Protein AF-A0A520G2L7-F1 (afdb_monomer_lite)

Secondary structure (DSSP, 8-state):
--GGGGGGG-S-HHHHHHHHHHHHHHHHHHHHHHHHHTS-HHHHHHHHHHHTTHHHHSSTTHHHHHHIIIIIHHHHHHHHGGG--HHHHHHH-HHHHHHHHHHHHHHHHHHHHHHHHTT--HHHHHHHHHHHHHTTHHHHHHHHHHSPP-S--TTTHHHHHHHHHHHHHSSS----STTSSS---------S----PPSS-HHHHHHHHHHHHHHTT-S-HHHHHHHHHHHHHHHHHHHHHHHHT--HHHHHHS-HHHHHHHHHHHHHHHHHHHHHHHHT-

pLDDT: mean 71.32, std 19.14, range [23.17, 93.94]

Foldseek 3Di:
DDPVVCPLVPPPPVLLVQLLVVLLVLLVVLVVVCVVPVDDSLVSLLVSLLVLLVCCPPHSNVSNLVCLQPVLLLLLLLLCLLVDAVVVVVVVPPLVVVLLVVLLVVLLVLLLVLCVVLVHHSLLSNLLSQLLSPPQLVSNVQSLLPDDDDDDDPVPVCRNCCNNCVSLVLFAPVCPPPPPDDDDDDDDDDDDDDPDRDPGDVSVVSSVVSNVCSNVVVDDPVNSVVSNVSSSSSNSSNSSSSSSNRDNVRVVVSDDSSVCSNVVSNVSSVVSVVVSVVVVD

Radius of gyration: 20.48 Å; chains: 1; bounding box: 58×55×44 Å

Structure (mmCIF, N/CA/C/O backbone):
data_AF-A0A520G2L7-F1
#
_entry.id   AF-A0A520G2L7-F1
#
loop_
_atom_site.group_PDB
_atom_site.id
_atom_site.type_symbol
_atom_site.label_atom_id
_atom_site.label_alt_id
_atom_site.label_comp_id
_atom_site.label_asym_id
_atom_site.label_entity_id
_atom_site.label_seq_id
_atom_site.pdbx_PDB_ins_code
_atom_site.Cartn_x
_atom_site.Cartn_y
_atom_site.Cartn_z
_atom_site.occupancy
_atom_site.B_iso_or_equiv
_atom_site.auth_seq_id
_atom_site.auth_comp_id
_atom_site.auth_asym_id
_atom_site.auth_atom_id
_atom_site.pdbx_PDB_model_num
ATOM 1 N N . MET A 1 1 ? -22.143 10.141 -18.863 1.00 34.59 1 MET A N 1
ATOM 2 C CA . MET A 1 1 ? -20.672 10.143 -19.006 1.00 34.59 1 MET A CA 1
ATOM 3 C C . MET A 1 1 ? -20.180 11.502 -18.524 1.00 34.59 1 MET A C 1
ATOM 5 O O . MET A 1 1 ? -20.196 12.455 -19.285 1.00 34.59 1 MET A O 1
ATOM 9 N N . ASN A 1 2 ? -19.949 11.644 -17.216 1.00 23.17 2 ASN A N 1
ATOM 10 C CA . ASN A 1 2 ? -19.746 12.949 -16.580 1.00 23.17 2 ASN A CA 1
ATOM 11 C C . ASN A 1 2 ? -18.243 13.170 -16.361 1.00 23.17 2 ASN A C 1
ATOM 13 O O . ASN A 1 2 ? -17.598 12.417 -15.635 1.00 23.17 2 ASN A O 1
ATOM 17 N N . LEU A 1 3 ? -17.692 14.171 -17.044 1.00 30.05 3 LEU A N 1
ATOM 18 C CA . LEU A 1 3 ? -16.265 14.505 -17.144 1.00 30.05 3 LEU A CA 1
ATOM 19 C C . LEU A 1 3 ? -15.691 15.158 -15.863 1.00 30.05 3 LEU A C 1
ATOM 21 O O . LEU A 1 3 ? -14.611 15.744 -15.891 1.00 30.05 3 LEU A O 1
ATOM 25 N N . SER A 1 4 ? -16.385 15.071 -14.725 1.00 36.00 4 SER A N 1
ATOM 26 C CA . SER A 1 4 ? -16.038 15.791 -13.491 1.00 36.00 4 SER A CA 1
ATOM 27 C C . SER A 1 4 ? -15.053 15.063 -12.565 1.00 36.00 4 SER A C 1
ATOM 29 O O . SER A 1 4 ? -14.516 15.686 -11.652 1.00 36.00 4 SER A O 1
ATOM 31 N N . THR A 1 5 ? -14.729 13.787 -12.808 1.00 38.84 5 THR A N 1
ATOM 32 C CA . THR A 1 5 ? -13.693 13.051 -12.045 1.00 38.84 5 THR A CA 1
ATOM 33 C C . THR A 1 5 ? -12.263 13.321 -12.533 1.00 38.84 5 THR A C 1
ATOM 35 O O . THR A 1 5 ? -11.301 12.902 -11.892 1.00 38.84 5 THR A O 1
ATOM 38 N N . TRP A 1 6 ? -12.108 14.061 -13.635 1.00 34.59 6 TRP A N 1
ATOM 39 C CA . TRP A 1 6 ? -10.817 14.419 -14.237 1.00 34.59 6 TRP A CA 1
ATOM 40 C C . TRP A 1 6 ? -10.257 15.779 -13.784 1.00 34.59 6 TRP A C 1
ATOM 42 O O . TRP A 1 6 ? -9.167 16.171 -14.203 1.00 34.59 6 TRP A O 1
ATOM 52 N N . SER A 1 7 ? -10.946 16.507 -12.898 1.00 39.62 7 SER A N 1
ATOM 53 C CA . SER A 1 7 ? -10.524 17.853 -12.467 1.00 39.62 7 SER A CA 1
ATOM 54 C C . SER A 1 7 ? -9.261 17.873 -11.590 1.00 39.62 7 SER A C 1
ATOM 56 O O . SER A 1 7 ? -8.633 18.919 -11.456 1.00 39.62 7 SER A O 1
ATOM 58 N N . GLY A 1 8 ? -8.811 16.723 -11.072 1.00 41.00 8 GLY A N 1
ATOM 59 C CA . GLY A 1 8 ? -7.511 16.594 -10.397 1.00 41.00 8 GLY A CA 1
ATOM 60 C C . GLY A 1 8 ? -6.300 16.579 -11.343 1.00 41.00 8 GLY A C 1
ATOM 61 O O . GLY A 1 8 ? -5.173 16.754 -10.888 1.00 41.00 8 GLY A O 1
ATOM 62 N N . TRP A 1 9 ? -6.511 16.389 -12.652 1.00 39.00 9 TRP A N 1
ATOM 63 C CA . TRP A 1 9 ? -5.433 16.296 -13.649 1.00 39.00 9 TRP A CA 1
ATOM 64 C C . TRP A 1 9 ? -5.038 17.654 -14.250 1.00 39.00 9 TRP A C 1
ATOM 66 O O . TRP A 1 9 ? -4.056 17.749 -14.979 1.00 39.00 9 TRP A O 1
ATOM 76 N N . ARG A 1 10 ? -5.789 18.720 -13.937 1.00 41.47 10 ARG A N 1
ATOM 77 C CA . ARG A 1 10 ? -5.608 20.070 -14.501 1.00 41.47 10 ARG A CA 1
ATOM 78 C C . ARG A 1 10 ? -5.120 21.114 -13.492 1.00 41.47 10 ARG A C 1
ATOM 80 O O . ARG A 1 10 ? -5.319 22.306 -13.703 1.00 41.47 10 ARG A O 1
ATOM 87 N N . ALA A 1 11 ? -4.446 20.705 -12.418 1.00 49.22 11 ALA A N 1
ATOM 88 C CA . ALA A 1 11 ? -3.545 21.641 -11.748 1.00 49.22 11 ALA A CA 1
ATOM 89 C C . ALA A 1 11 ? -2.329 21.861 -12.675 1.00 49.22 11 ALA A C 1
ATOM 91 O O . ALA A 1 11 ? -1.799 20.872 -13.187 1.00 49.22 11 ALA A O 1
ATOM 92 N N . PRO A 1 12 ? -1.891 23.109 -12.935 1.00 46.84 12 PRO A N 1
ATOM 93 C CA . PRO A 1 12 ? -0.778 23.384 -13.840 1.00 46.84 12 PRO A CA 1
ATOM 94 C C . PRO A 1 12 ? 0.422 22.504 -13.485 1.00 46.84 12 PRO A C 1
ATOM 96 O O . PRO A 1 12 ? 0.814 22.453 -12.318 1.00 46.84 12 PRO A O 1
ATOM 99 N N . ALA A 1 13 ? 1.031 21.839 -14.471 1.00 53.28 13 ALA A N 1
ATOM 100 C CA . ALA A 1 13 ? 2.166 20.926 -14.272 1.00 53.28 13 ALA A CA 1
ATOM 101 C C . ALA A 1 13 ? 3.308 21.540 -13.424 1.00 53.28 13 ALA A C 1
ATOM 103 O O . ALA A 1 13 ? 4.015 20.831 -12.711 1.00 53.28 13 ALA A O 1
ATOM 104 N N . ARG A 1 14 ? 3.430 22.876 -13.419 1.00 52.06 14 ARG A N 1
ATOM 105 C CA . ARG A 1 14 ? 4.376 23.649 -12.597 1.00 52.06 14 ARG A CA 1
ATOM 106 C C . ARG A 1 14 ? 4.065 23.690 -11.090 1.00 52.06 14 ARG A C 1
ATOM 108 O O . ARG A 1 14 ? 4.988 23.850 -10.297 1.00 52.06 14 ARG A O 1
ATOM 115 N N . ILE A 1 15 ? 2.805 23.554 -10.672 1.00 56.31 15 ILE A N 1
ATOM 116 C CA . ILE A 1 15 ? 2.409 23.598 -9.249 1.00 56.31 15 ILE A CA 1
ATOM 117 C C . ILE A 1 15 ? 2.636 22.232 -8.583 1.00 56.31 15 ILE A C 1
ATOM 119 O O . ILE A 1 15 ? 3.093 22.167 -7.445 1.00 56.31 15 ILE A O 1
ATOM 123 N N . ASN A 1 16 ? 2.429 21.134 -9.317 1.00 65.69 16 ASN A N 1
ATOM 124 C CA . ASN A 1 16 ? 2.628 19.777 -8.794 1.00 65.69 16 ASN A CA 1
ATOM 125 C C . ASN A 1 16 ? 4.109 19.406 -8.617 1.00 65.69 16 ASN A C 1
ATOM 127 O O . ASN A 1 16 ? 4.433 18.590 -7.754 1.00 65.69 16 ASN A O 1
ATOM 131 N N . PHE A 1 17 ? 5.006 20.022 -9.396 1.00 75.88 17 PHE A N 1
ATOM 132 C CA . PHE A 1 17 ? 6.433 19.692 -9.389 1.00 75.88 17 PHE A CA 1
ATOM 133 C C . PHE A 1 17 ? 7.081 19.878 -8.009 1.00 75.88 17 PHE A C 1
ATOM 135 O O . PHE A 1 17 ? 7.847 19.025 -7.578 1.00 75.88 17 PHE A O 1
ATOM 142 N N . HIS A 1 18 ? 6.712 20.932 -7.273 1.00 80.00 18 HIS A N 1
ATOM 143 C CA . HIS A 1 18 ? 7.301 21.230 -5.962 1.00 80.00 18 HIS A CA 1
ATOM 144 C C . HIS A 1 18 ? 6.975 20.151 -4.920 1.00 80.00 18 HIS A C 1
ATOM 146 O O . HIS A 1 18 ? 7.867 19.684 -4.220 1.00 80.00 18 HIS A O 1
ATOM 152 N N . GLY A 1 19 ? 5.719 19.694 -4.847 1.00 83.19 19 GLY A N 1
ATOM 153 C CA . GLY A 1 19 ? 5.332 18.646 -3.896 1.00 83.19 19 GLY A CA 1
ATOM 154 C C . GLY A 1 19 ? 5.899 17.267 -4.242 1.00 83.19 19 GLY A C 1
ATOM 155 O O . GLY A 1 19 ? 6.244 16.501 -3.340 1.00 83.19 19 GLY A O 1
ATOM 156 N N . ILE A 1 20 ? 6.052 16.959 -5.534 1.00 85.44 20 ILE A N 1
ATOM 157 C CA . ILE A 1 20 ? 6.724 15.729 -5.978 1.00 85.44 20 ILE A CA 1
ATOM 158 C C . ILE A 1 20 ? 8.209 15.793 -5.622 1.00 85.44 20 ILE A C 1
ATOM 160 O O . ILE A 1 20 ? 8.717 14.846 -5.032 1.00 85.44 20 ILE A O 1
ATOM 164 N N . LEU A 1 21 ? 8.882 16.912 -5.901 1.00 88.88 21 LEU A N 1
ATOM 165 C CA . LEU A 1 21 ? 10.305 17.083 -5.610 1.00 88.88 21 LEU A CA 1
ATOM 166 C C . LEU A 1 21 ? 10.586 16.954 -4.110 1.00 88.88 21 LEU A C 1
ATOM 168 O O . LEU A 1 21 ? 11.487 16.216 -3.733 1.00 88.88 21 LEU A O 1
ATOM 172 N N . VAL A 1 22 ? 9.764 17.564 -3.251 1.00 88.81 22 VAL A N 1
ATOM 173 C CA . VAL A 1 22 ? 9.861 17.375 -1.792 1.00 88.81 22 VAL A CA 1
ATOM 174 C C . VAL A 1 22 ? 9.702 15.900 -1.414 1.00 88.81 22 VAL A C 1
ATOM 176 O O . VAL A 1 22 ? 10.515 15.371 -0.663 1.00 88.81 22 VAL A O 1
ATOM 179 N N . SER A 1 23 ? 8.695 15.212 -1.961 1.00 89.12 23 SER A N 1
ATOM 180 C CA . SER A 1 23 ? 8.471 13.785 -1.676 1.00 89.12 23 SER A CA 1
ATOM 181 C C . SER A 1 23 ? 9.653 12.917 -2.122 1.00 89.12 23 SER A C 1
ATOM 183 O O . SER A 1 23 ? 10.017 11.972 -1.429 1.00 89.12 23 SER A O 1
ATOM 185 N N . VAL A 1 24 ? 10.269 13.253 -3.259 1.00 93.00 24 VAL A N 1
ATOM 186 C CA . VAL A 1 24 ? 11.471 12.589 -3.777 1.00 93.00 24 VAL A CA 1
ATOM 187 C C . VAL A 1 24 ? 12.668 12.848 -2.871 1.00 93.00 24 VAL A C 1
ATOM 189 O O . VAL A 1 24 ? 13.356 11.900 -2.520 1.00 93.00 24 VAL A O 1
ATOM 192 N N . VAL A 1 25 ? 12.897 14.089 -2.438 1.00 93.06 25 VAL A N 1
ATOM 193 C CA . VAL A 1 25 ? 14.003 14.427 -1.526 1.00 93.06 25 VAL A CA 1
ATOM 194 C C . VAL A 1 25 ? 13.864 13.676 -0.201 1.00 93.06 25 VAL A C 1
ATOM 196 O O . VAL A 1 25 ? 14.831 13.076 0.260 1.00 93.06 25 VAL A O 1
ATOM 199 N N . VAL A 1 26 ? 12.659 13.637 0.378 1.00 91.62 26 VAL A N 1
ATOM 200 C CA . VAL A 1 26 ? 12.391 12.870 1.606 1.00 91.62 26 VAL A CA 1
ATOM 201 C C . VAL A 1 26 ? 12.616 11.372 1.381 1.00 91.62 26 VAL A C 1
ATOM 203 O O . VAL A 1 26 ? 13.205 10.712 2.232 1.00 91.62 26 VAL A O 1
ATOM 206 N N . ALA A 1 27 ? 12.197 10.829 0.235 1.00 92.25 27 ALA A N 1
ATOM 207 C CA . ALA A 1 27 ? 12.419 9.426 -0.105 1.00 92.25 27 ALA A CA 1
ATOM 208 C C . ALA A 1 27 ? 13.903 9.084 -0.291 1.00 92.25 27 ALA A C 1
ATOM 210 O O . ALA A 1 27 ? 14.351 8.067 0.227 1.00 92.25 27 ALA A O 1
ATOM 211 N N . VAL A 1 28 ? 14.671 9.933 -0.981 1.00 93.94 28 VAL A N 1
ATOM 212 C CA . VAL A 1 28 ? 16.125 9.768 -1.138 1.00 93.94 28 VAL A CA 1
ATOM 213 C C . VAL A 1 28 ? 16.800 9.791 0.232 1.00 93.94 28 VAL A C 1
ATOM 215 O O . VAL A 1 28 ? 17.551 8.875 0.549 1.00 93.94 28 VAL A O 1
ATOM 218 N N . ALA A 1 29 ? 16.468 10.774 1.076 1.00 91.81 29 ALA A N 1
ATOM 219 C CA . ALA A 1 29 ? 16.995 10.859 2.436 1.00 91.81 29 ALA A CA 1
ATOM 220 C C . ALA A 1 29 ? 16.656 9.606 3.263 1.00 91.81 29 ALA A C 1
ATOM 222 O O . ALA A 1 29 ? 17.514 9.076 3.964 1.00 91.81 29 ALA A O 1
ATOM 223 N N . ALA A 1 30 ? 15.427 9.096 3.146 1.00 91.31 30 ALA A N 1
ATOM 224 C CA . ALA A 1 30 ? 15.000 7.877 3.821 1.00 91.31 30 ALA A CA 1
ATOM 225 C C . ALA A 1 30 ? 15.751 6.628 3.341 1.00 91.31 30 ALA A C 1
ATOM 227 O O . ALA A 1 30 ? 16.079 5.778 4.164 1.00 91.31 30 ALA A O 1
ATOM 228 N N . ILE A 1 31 ? 16.031 6.511 2.039 1.00 89.31 31 ILE A N 1
ATOM 229 C CA . ILE A 1 31 ? 16.797 5.391 1.471 1.00 89.31 31 ILE A CA 1
ATOM 230 C C . ILE A 1 31 ? 18.243 5.435 1.972 1.00 89.31 31 ILE A C 1
ATOM 232 O O . ILE A 1 31 ? 18.729 4.428 2.479 1.00 89.31 31 ILE A O 1
ATOM 236 N N . SER A 1 32 ? 18.894 6.601 1.924 1.00 90.25 32 SER A N 1
ATOM 237 C CA . SER A 1 32 ? 20.256 6.765 2.447 1.00 90.25 32 SER A CA 1
ATOM 238 C C . SER A 1 32 ? 20.348 6.454 3.944 1.00 90.25 32 SER A C 1
ATOM 240 O O . SER A 1 32 ? 21.331 5.878 4.401 1.00 90.25 32 SER A O 1
ATOM 242 N N . LEU A 1 33 ? 19.312 6.793 4.718 1.00 87.69 33 LEU A N 1
ATOM 243 C CA . LEU A 1 33 ? 19.257 6.470 6.143 1.00 87.69 33 LEU A CA 1
ATOM 244 C C . LEU A 1 33 ? 19.002 4.972 6.386 1.00 87.69 33 LEU A C 1
ATOM 246 O O . LEU A 1 33 ? 19.586 4.380 7.292 1.00 87.69 33 LEU A O 1
ATOM 250 N N . ALA A 1 34 ? 18.167 4.341 5.559 1.00 88.56 34 ALA A N 1
ATOM 251 C CA . ALA A 1 34 ? 17.860 2.916 5.641 1.00 88.56 34 ALA A CA 1
ATOM 252 C C . ALA A 1 34 ? 19.091 2.025 5.432 1.00 88.56 34 ALA A C 1
ATOM 254 O O . ALA A 1 34 ? 19.244 1.032 6.144 1.00 88.56 34 ALA A O 1
ATOM 255 N N . GLU A 1 35 ? 19.983 2.404 4.510 1.00 86.69 35 GLU A N 1
ATOM 256 C CA . GLU A 1 35 ? 21.244 1.691 4.263 1.00 86.69 35 GLU A CA 1
ATOM 257 C C . GLU A 1 35 ? 22.154 1.666 5.498 1.00 86.69 35 GLU A C 1
ATOM 259 O O . GLU A 1 35 ? 22.849 0.679 5.723 1.00 86.69 35 GLU A O 1
ATOM 264 N N . HIS A 1 36 ? 22.109 2.709 6.334 1.00 84.81 36 HIS A N 1
ATOM 265 C CA . HIS A 1 36 ? 22.953 2.812 7.524 1.00 84.81 36 HIS A CA 1
ATOM 266 C C . HIS A 1 36 ? 22.391 2.056 8.739 1.00 84.81 36 HIS A C 1
ATOM 268 O O . HIS A 1 36 ? 23.149 1.542 9.557 1.00 84.81 36 HIS A O 1
ATOM 274 N N . TYR A 1 37 ? 21.062 1.984 8.870 1.00 80.69 37 TYR A N 1
ATOM 275 C CA . TYR A 1 37 ? 20.395 1.413 10.048 1.00 80.69 37 TYR A CA 1
ATOM 276 C C . TYR A 1 37 ? 19.850 -0.013 9.841 1.00 80.69 37 TYR A C 1
ATOM 278 O O . TYR A 1 37 ? 19.272 -0.570 10.770 1.00 80.69 37 TYR A O 1
ATOM 286 N N . HIS A 1 38 ? 20.011 -0.618 8.656 1.00 79.00 38 HIS A N 1
ATOM 287 C CA . HIS A 1 38 ? 19.479 -1.949 8.301 1.00 79.00 38 HIS A CA 1
ATOM 288 C C . HIS A 1 38 ? 17.956 -2.123 8.530 1.00 79.00 38 HIS A C 1
ATOM 290 O O . HIS A 1 38 ? 17.461 -3.243 8.663 1.00 79.00 38 HIS A O 1
ATOM 296 N N . VAL A 1 39 ? 17.184 -1.028 8.549 1.00 80.88 39 VAL A N 1
ATOM 297 C CA . VAL A 1 39 ? 15.711 -1.036 8.673 1.00 80.88 39 VAL A CA 1
ATOM 298 C C . VAL A 1 39 ? 15.067 -0.717 7.318 1.00 80.88 39 VAL A C 1
ATOM 300 O O . VAL A 1 39 ? 15.672 -0.078 6.464 1.00 80.88 39 VAL A O 1
ATOM 303 N N . SER A 1 40 ? 13.819 -1.152 7.098 1.00 83.88 40 SER A N 1
ATOM 304 C CA . SER A 1 40 ? 13.108 -0.933 5.830 1.00 83.88 40 SER A CA 1
ATOM 305 C C . SER A 1 40 ? 12.994 0.556 5.452 1.00 83.88 40 SER A C 1
ATOM 307 O O . SER A 1 40 ? 12.528 1.380 6.244 1.00 83.88 40 SER A O 1
ATOM 309 N N . ALA A 1 41 ? 13.331 0.891 4.201 1.00 86.50 41 ALA A N 1
ATOM 310 C CA . ALA A 1 41 ? 13.242 2.258 3.674 1.00 86.50 41 ALA A CA 1
ATOM 311 C C . ALA A 1 41 ? 11.821 2.847 3.733 1.00 86.50 41 ALA A C 1
ATOM 313 O O . ALA A 1 41 ? 11.655 4.056 3.878 1.00 86.50 41 ALA A O 1
ATOM 314 N N . MET A 1 42 ? 10.786 2.002 3.673 1.00 87.44 42 MET A N 1
ATOM 315 C CA . MET A 1 42 ? 9.391 2.442 3.787 1.00 87.44 42 MET A CA 1
ATOM 316 C C . MET A 1 42 ? 9.076 3.027 5.167 1.00 87.44 42 MET A C 1
ATOM 318 O O . MET A 1 42 ? 8.367 4.028 5.251 1.00 87.44 42 MET A O 1
ATOM 322 N N . LEU A 1 43 ? 9.625 2.440 6.237 1.00 85.94 43 LEU A N 1
ATOM 323 C CA . LEU A 1 43 ? 9.423 2.921 7.602 1.00 85.94 43 LEU A CA 1
ATOM 324 C C . LEU A 1 43 ? 10.094 4.281 7.807 1.00 85.94 43 LEU A C 1
ATOM 326 O O . LEU A 1 43 ? 9.453 5.202 8.307 1.00 85.94 43 LEU A O 1
ATOM 330 N N . PHE A 1 44 ? 11.341 4.447 7.352 1.00 86.88 44 PHE A N 1
ATOM 331 C CA . PHE A 1 44 ? 12.017 5.745 7.411 1.00 86.88 44 PHE A CA 1
ATOM 332 C C . PHE A 1 44 ? 11.323 6.802 6.557 1.00 86.88 44 PHE A C 1
ATOM 334 O O . PHE A 1 44 ? 11.159 7.927 7.018 1.00 86.88 44 PHE A O 1
ATOM 341 N N . ALA A 1 45 ? 10.857 6.447 5.358 1.00 89.00 45 ALA A N 1
ATOM 342 C CA . ALA A 1 45 ? 10.109 7.363 4.505 1.00 89.00 45 ALA A CA 1
ATOM 343 C C . ALA A 1 45 ? 8.822 7.835 5.188 1.00 89.00 45 ALA A C 1
ATOM 345 O O . ALA A 1 45 ? 8.530 9.029 5.183 1.00 89.00 45 ALA A O 1
ATOM 346 N N . LEU A 1 46 ? 8.087 6.924 5.833 1.00 88.44 46 LEU A N 1
ATOM 347 C CA . LEU A 1 46 ? 6.892 7.262 6.598 1.00 88.44 46 LEU A CA 1
ATOM 348 C C . LEU A 1 46 ? 7.220 8.173 7.794 1.00 88.44 46 LEU A C 1
ATOM 350 O O . LEU A 1 46 ? 6.575 9.206 7.957 1.00 88.44 46 LEU A O 1
ATOM 354 N N . LEU A 1 47 ? 8.229 7.825 8.603 1.00 86.31 47 LEU A N 1
ATOM 355 C CA . LEU A 1 47 ? 8.638 8.597 9.785 1.00 86.31 47 LEU A CA 1
ATOM 356 C C . LEU A 1 47 ? 9.140 10.001 9.421 1.00 86.31 47 LEU A C 1
ATOM 358 O O . LEU A 1 47 ? 8.674 10.986 9.993 1.00 86.31 47 LEU A O 1
ATOM 362 N N . LEU A 1 48 ? 10.046 10.106 8.444 1.00 87.88 48 LEU A N 1
ATOM 363 C CA . LEU A 1 48 ? 10.544 11.387 7.931 1.00 87.88 48 LEU A CA 1
ATOM 364 C C . LEU A 1 48 ? 9.418 12.201 7.294 1.00 87.88 48 LEU A C 1
ATOM 366 O O . LEU A 1 48 ? 9.348 13.413 7.487 1.00 87.88 48 LEU A O 1
ATOM 370 N N . GLY A 1 49 ? 8.502 11.540 6.583 1.00 88.94 49 GLY A N 1
ATOM 371 C CA . GLY A 1 49 ? 7.302 12.170 6.052 1.00 88.94 49 GLY A CA 1
ATOM 372 C C . GLY A 1 49 ? 6.452 12.794 7.159 1.00 88.94 49 GLY A C 1
ATOM 373 O O . GLY A 1 49 ? 6.094 13.961 7.055 1.00 88.94 49 GLY A O 1
ATOM 374 N N . MET A 1 50 ? 6.180 12.064 8.245 1.00 86.50 50 MET A N 1
ATOM 375 C CA . MET A 1 50 ? 5.432 12.589 9.397 1.00 86.50 50 MET A CA 1
ATOM 376 C C . MET A 1 50 ? 6.143 13.760 10.078 1.00 86.50 50 MET A C 1
ATOM 378 O O . MET A 1 50 ? 5.494 14.742 10.430 1.00 86.50 50 MET A O 1
ATOM 382 N N . ALA A 1 51 ? 7.471 13.701 10.216 1.00 87.88 51 ALA A N 1
ATOM 383 C CA . ALA A 1 51 ? 8.257 14.820 10.740 1.00 87.88 51 ALA A CA 1
ATOM 384 C C . ALA A 1 51 ? 8.132 16.074 9.851 1.00 87.88 51 ALA A C 1
ATOM 386 O O . ALA A 1 51 ? 8.043 17.194 10.350 1.00 87.88 51 ALA A O 1
ATOM 387 N N . MET A 1 52 ? 8.040 15.879 8.533 1.00 85.69 52 MET A N 1
ATOM 388 C CA . MET A 1 52 ? 7.850 16.931 7.532 1.00 85.69 52 MET A CA 1
ATOM 389 C C . MET A 1 52 ? 6.372 17.266 7.249 1.00 85.69 52 MET A C 1
ATOM 391 O O . MET A 1 52 ? 6.068 17.902 6.237 1.00 85.69 52 MET A O 1
ATOM 395 N N . ASN A 1 53 ? 5.435 16.888 8.130 1.00 85.50 53 ASN A N 1
ATOM 396 C CA . ASN A 1 53 ? 3.998 17.126 7.933 1.00 85.50 53 ASN A CA 1
ATOM 397 C C . ASN A 1 53 ? 3.644 18.613 7.728 1.00 85.50 53 ASN A C 1
ATOM 399 O O . ASN A 1 53 ? 2.745 18.921 6.944 1.00 85.50 53 ASN A O 1
ATOM 403 N N . PHE A 1 54 ? 4.415 19.534 8.322 1.00 79.69 54 PHE A N 1
ATOM 404 C CA . PHE A 1 54 ? 4.258 20.986 8.158 1.00 79.69 54 PHE A CA 1
ATOM 405 C C . PHE A 1 54 ? 4.206 21.435 6.685 1.00 79.69 54 PHE A C 1
ATOM 407 O O . PHE A 1 54 ? 3.425 22.324 6.335 1.00 79.69 54 PHE A O 1
ATOM 414 N N . LEU A 1 55 ? 4.968 20.779 5.796 1.00 75.25 55 LEU A N 1
ATOM 415 C CA . LEU A 1 55 ? 5.015 21.104 4.364 1.00 75.25 55 LEU A CA 1
ATOM 416 C C . LEU A 1 55 ? 3.703 20.775 3.630 1.00 75.25 55 LEU A C 1
ATOM 418 O O . LEU A 1 55 ? 3.450 21.327 2.555 1.00 75.25 55 LEU A O 1
ATOM 422 N N . SER A 1 56 ? 2.872 19.888 4.188 1.00 68.62 56 SER A N 1
ATOM 423 C CA . SER A 1 56 ? 1.559 19.547 3.635 1.00 68.62 56 SER A CA 1
ATOM 424 C C . SER A 1 56 ? 0.434 20.453 4.140 1.00 68.62 56 SER A C 1
ATOM 426 O O . SER A 1 56 ? -0.590 20.542 3.464 1.00 68.62 56 SER A O 1
ATOM 428 N N . THR A 1 57 ? 0.589 21.103 5.297 1.00 66.62 57 THR A N 1
ATOM 429 C CA . THR A 1 57 ? -0.453 21.952 5.904 1.00 66.62 57 THR A CA 1
ATOM 430 C C . THR A 1 57 ? -0.445 23.393 5.425 1.00 66.62 57 THR A C 1
ATOM 432 O O . THR A 1 57 ? -1.514 23.961 5.233 1.00 66.62 57 THR A O 1
ATOM 435 N N . GLU A 1 58 ? 0.730 23.988 5.213 1.00 62.06 58 GLU A N 1
ATOM 436 C CA . GLU A 1 58 ? 0.844 25.441 4.985 1.00 62.06 58 GLU A CA 1
ATOM 437 C C . GLU A 1 58 ? 1.409 25.805 3.597 1.00 62.06 58 GLU A C 1
ATOM 439 O O . GLU A 1 58 ? 1.542 26.978 3.253 1.00 62.06 58 GLU A O 1
ATOM 444 N N . GLY A 1 59 ? 1.734 24.814 2.757 1.00 61.22 59 GLY A N 1
ATOM 445 C CA . GLY A 1 59 ? 2.545 25.020 1.553 1.00 61.22 59 GLY A CA 1
ATOM 446 C C . GLY A 1 59 ? 1.831 24.877 0.202 1.00 61.22 59 GLY A C 1
ATOM 447 O O . GLY A 1 59 ? 0.936 24.053 0.011 1.00 61.22 59 GLY A O 1
ATOM 448 N N . ARG A 1 60 ? 2.379 25.565 -0.817 1.00 67.75 60 ARG A N 1
ATOM 449 C CA . ARG A 1 60 ? 2.126 25.343 -2.267 1.00 67.75 60 ARG A CA 1
ATOM 450 C C . ARG A 1 60 ? 2.401 23.894 -2.727 1.00 67.75 60 ARG A C 1
ATOM 452 O O . ARG A 1 60 ? 2.064 23.537 -3.853 1.00 67.75 60 ARG A O 1
ATOM 459 N N . SER A 1 61 ? 3.004 23.072 -1.867 1.00 71.19 61 SER A N 1
ATOM 460 C CA . SER A 1 61 ? 3.405 21.680 -2.106 1.00 71.19 61 SER A CA 1
ATOM 461 C C . SER A 1 61 ? 2.298 20.649 -1.842 1.00 71.19 61 SER A C 1
ATOM 463 O O . SER A 1 61 ? 2.391 19.527 -2.342 1.00 71.19 61 SER A O 1
ATOM 465 N N . ALA A 1 62 ? 1.225 21.017 -1.132 1.00 72.69 62 ALA A N 1
ATOM 466 C CA . ALA A 1 62 ? 0.090 20.139 -0.830 1.00 72.69 62 ALA A CA 1
ATOM 467 C C . ALA A 1 62 ? -0.510 19.391 -2.050 1.00 72.69 62 ALA A C 1
ATOM 469 O O . ALA A 1 62 ? -0.701 18.171 -1.959 1.00 72.69 62 ALA A O 1
ATOM 470 N N . PRO A 1 63 ? -0.776 20.034 -3.213 1.00 71.88 63 PRO A N 1
ATOM 471 C CA . PRO A 1 63 ? -1.323 19.325 -4.374 1.00 71.88 63 PRO A CA 1
ATOM 472 C C . PRO A 1 63 ? -0.369 18.251 -4.921 1.00 71.88 63 PRO A C 1
ATOM 474 O O . PRO A 1 63 ? -0.819 17.158 -5.273 1.00 71.88 63 PRO A O 1
ATOM 477 N N . GLY A 1 64 ? 0.944 18.510 -4.922 1.00 74.44 64 GLY A N 1
ATOM 478 C CA . GLY A 1 64 ? 1.951 17.541 -5.364 1.00 74.44 64 GLY A CA 1
ATOM 479 C C . GLY A 1 64 ? 2.106 16.361 -4.400 1.00 74.44 64 GLY A C 1
ATOM 480 O O . GLY A 1 64 ? 2.174 15.219 -4.841 1.00 74.44 64 GLY A O 1
ATOM 481 N N . ILE A 1 65 ? 2.058 16.602 -3.086 1.00 78.94 65 ILE A N 1
ATOM 482 C CA . ILE A 1 65 ? 2.106 15.538 -2.065 1.00 78.94 65 ILE A CA 1
ATOM 483 C C . ILE A 1 65 ? 0.865 14.630 -2.169 1.00 78.94 65 ILE A C 1
ATOM 485 O O . ILE A 1 65 ? 0.961 13.402 -2.093 1.00 78.94 65 ILE A O 1
ATOM 489 N N . ARG A 1 66 ? -0.324 15.202 -2.404 1.00 74.19 66 ARG A N 1
ATOM 490 C CA . ARG A 1 66 ? -1.557 14.424 -2.621 1.00 74.19 66 ARG A CA 1
ATOM 491 C C . ARG A 1 66 ? -1.490 13.567 -3.885 1.00 74.19 66 ARG A C 1
ATOM 493 O O . ARG A 1 66 ? -1.938 12.415 -3.866 1.00 74.19 66 ARG A O 1
ATOM 500 N N . PHE A 1 67 ? -0.917 14.114 -4.953 1.00 76.19 67 PHE A N 1
ATOM 501 C CA . PHE A 1 67 ? -0.666 13.373 -6.182 1.00 76.19 67 PHE A CA 1
ATOM 502 C C . PHE A 1 67 ? 0.295 12.202 -5.938 1.00 76.19 67 PHE A C 1
ATOM 504 O O . PHE A 1 67 ? -0.050 11.067 -6.263 1.00 76.19 67 PHE A O 1
ATOM 511 N N . SER A 1 68 ? 1.436 12.442 -5.285 1.00 80.38 68 SER A N 1
ATOM 512 C CA . SER A 1 68 ? 2.413 11.399 -4.950 1.00 80.38 68 SER A CA 1
ATOM 513 C C . SER A 1 68 ? 1.795 10.261 -4.136 1.00 80.38 68 SER A C 1
ATOM 515 O O . SER A 1 68 ? 1.923 9.097 -4.494 1.00 80.38 68 SER A O 1
ATOM 517 N N . ALA A 1 69 ? 1.028 10.582 -3.097 1.00 76.25 69 ALA A N 1
ATOM 518 C CA . ALA A 1 69 ? 0.458 9.578 -2.200 1.00 76.25 69 ALA A CA 1
ATOM 519 C C . ALA A 1 69 ? -0.596 8.651 -2.828 1.00 76.25 69 ALA A C 1
ATOM 521 O O . ALA A 1 69 ? -0.878 7.590 -2.281 1.00 76.25 69 ALA A O 1
ATOM 522 N N . SER A 1 70 ? -1.233 9.060 -3.927 1.00 71.62 70 SER A N 1
ATOM 523 C CA . SER A 1 70 ? -2.348 8.311 -4.522 1.00 71.62 70 SER A CA 1
ATOM 524 C C . SER A 1 70 ? -2.028 7.797 -5.917 1.00 71.62 70 SER A C 1
ATOM 526 O O . SER A 1 70 ? -2.305 6.639 -6.225 1.00 71.62 70 SER A O 1
ATOM 528 N N . THR A 1 71 ? -1.422 8.627 -6.760 1.00 77.94 71 THR A N 1
ATOM 529 C CA . THR A 1 71 ? -1.102 8.270 -8.139 1.00 77.94 71 THR A CA 1
ATOM 530 C C . THR A 1 71 ? 0.160 7.426 -8.211 1.00 77.94 71 THR A C 1
ATOM 532 O O . THR A 1 71 ? 0.111 6.341 -8.790 1.00 77.94 71 THR A O 1
ATOM 535 N N . LEU A 1 72 ? 1.265 7.868 -7.594 1.00 83.75 72 LEU A N 1
ATOM 536 C CA . LEU A 1 72 ? 2.515 7.094 -7.619 1.00 83.75 72 LEU A CA 1
ATOM 537 C C . LEU A 1 72 ? 2.342 5.756 -6.894 1.00 83.75 72 LEU A C 1
ATOM 539 O O . LEU A 1 72 ? 2.857 4.752 -7.375 1.00 83.75 72 LEU A O 1
ATOM 543 N N . LEU A 1 73 ? 1.528 5.712 -5.831 1.00 82.06 73 LEU A N 1
ATOM 544 C CA . LEU A 1 73 ? 1.206 4.470 -5.124 1.00 82.06 73 LEU A CA 1
ATOM 545 C C . LEU A 1 73 ? 0.517 3.464 -6.056 1.00 82.06 73 LEU A C 1
ATOM 547 O O . LEU A 1 73 ? 0.906 2.302 -6.111 1.00 82.06 73 LEU A O 1
ATOM 551 N N . ARG A 1 74 ? -0.489 3.907 -6.822 1.00 83.75 74 ARG A N 1
ATOM 552 C CA . ARG A 1 74 ? -1.223 3.042 -7.763 1.00 83.75 74 ARG A CA 1
ATOM 553 C C . ARG A 1 74 ? -0.350 2.583 -8.925 1.00 83.75 74 ARG A C 1
ATOM 555 O O . ARG A 1 74 ? -0.436 1.421 -9.305 1.00 83.75 74 ARG A O 1
ATOM 562 N N . ILE A 1 75 ? 0.489 3.471 -9.463 1.00 86.69 75 ILE A N 1
ATOM 563 C CA . ILE A 1 75 ? 1.447 3.121 -10.520 1.00 86.69 75 ILE A CA 1
ATOM 564 C C . ILE A 1 75 ? 2.466 2.107 -9.984 1.00 86.69 75 ILE A C 1
ATOM 566 O O . ILE A 1 75 ? 2.679 1.080 -10.616 1.00 86.69 75 ILE A O 1
ATOM 570 N N . GLY A 1 76 ? 3.036 2.341 -8.798 1.00 86.69 76 GLY A N 1
ATOM 571 C CA . GLY A 1 76 ? 3.979 1.426 -8.152 1.00 86.69 76 GLY A CA 1
ATOM 572 C C . GLY A 1 76 ? 3.385 0.034 -7.933 1.00 86.69 76 GLY A C 1
ATOM 573 O O . GLY A 1 76 ? 3.989 -0.959 -8.336 1.00 86.69 76 GLY A O 1
ATOM 574 N N . VAL A 1 77 ? 2.166 -0.039 -7.385 1.00 83.62 77 VAL A N 1
ATOM 575 C CA . VAL A 1 77 ? 1.442 -1.308 -7.197 1.00 83.62 77 VAL A CA 1
ATOM 576 C C . VAL A 1 77 ? 1.145 -1.987 -8.532 1.00 83.62 77 VAL A C 1
ATOM 578 O O . VAL A 1 77 ? 1.353 -3.188 -8.638 1.00 83.62 77 VAL A O 1
ATOM 581 N N . ALA A 1 78 ? 0.720 -1.254 -9.566 1.00 85.75 78 ALA A N 1
ATOM 582 C CA . ALA A 1 78 ? 0.494 -1.839 -10.889 1.00 85.75 78 ALA A CA 1
ATOM 583 C C . ALA A 1 78 ? 1.781 -2.449 -11.474 1.00 85.75 78 ALA A C 1
ATOM 585 O O . ALA A 1 78 ? 1.760 -3.579 -11.959 1.00 85.75 78 ALA A O 1
ATOM 586 N N . LEU A 1 79 ? 2.913 -1.745 -11.355 1.00 88.06 79 LEU A N 1
ATOM 587 C CA . LEU A 1 79 ? 4.228 -2.221 -11.804 1.00 88.06 79 LEU A CA 1
ATOM 588 C C . LEU A 1 79 ? 4.733 -3.436 -11.012 1.00 88.06 79 LEU A C 1
ATOM 590 O O . LEU A 1 79 ? 5.496 -4.239 -11.552 1.00 88.06 79 LEU A O 1
ATOM 594 N N . LEU A 1 80 ? 4.274 -3.621 -9.769 1.00 83.25 80 LEU A N 1
ATOM 595 C CA . LEU A 1 80 ? 4.586 -4.810 -8.973 1.00 83.25 80 LEU A CA 1
ATOM 596 C C . LEU A 1 80 ? 4.060 -6.099 -9.636 1.00 83.25 80 LEU A C 1
ATOM 598 O O . LEU A 1 80 ? 4.619 -7.168 -9.416 1.00 83.25 80 LEU A O 1
ATOM 602 N N . GLY A 1 81 ? 3.055 -6.009 -10.517 1.00 81.75 81 GLY A N 1
ATOM 603 C CA . GLY A 1 81 ? 2.536 -7.151 -11.281 1.00 81.75 81 GLY A CA 1
ATOM 604 C C . GLY A 1 81 ? 3.570 -7.792 -12.205 1.00 81.75 81 GLY A C 1
ATOM 605 O O . GLY A 1 81 ? 3.557 -9.001 -12.401 1.00 81.75 81 GLY A O 1
ATOM 606 N N . VAL A 1 82 ? 4.553 -7.023 -12.682 1.00 82.62 82 VAL A N 1
ATOM 607 C CA . VAL A 1 82 ? 5.656 -7.550 -13.509 1.00 82.62 82 VAL A CA 1
ATOM 608 C C . VAL A 1 82 ? 6.588 -8.473 -12.715 1.00 82.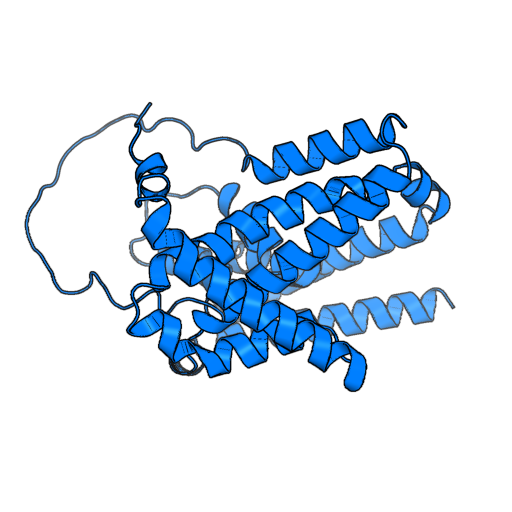62 82 VAL A C 1
ATOM 610 O O . VAL A 1 82 ? 7.348 -9.233 -13.301 1.00 82.62 82 VAL A O 1
ATOM 613 N N . ARG A 1 83 ? 6.548 -8.438 -11.377 1.00 75.56 83 ARG A N 1
ATOM 614 C CA . ARG A 1 83 ? 7.361 -9.317 -10.521 1.00 75.56 83 ARG A CA 1
ATOM 615 C C . ARG A 1 83 ? 6.823 -10.740 -10.466 1.00 75.56 83 ARG A C 1
ATOM 617 O O . ARG A 1 83 ? 7.582 -11.659 -10.161 1.00 75.56 83 ARG A O 1
ATOM 624 N N . ILE A 1 84 ? 5.521 -10.907 -10.680 1.00 72.81 84 ILE A N 1
ATOM 625 C CA . ILE A 1 84 ? 4.836 -12.180 -10.486 1.00 72.81 84 ILE A CA 1
ATOM 626 C C . ILE A 1 84 ? 4.876 -12.960 -11.801 1.00 72.81 84 ILE A C 1
ATOM 628 O O . ILE A 1 84 ? 4.065 -12.735 -12.694 1.00 72.81 84 ILE A O 1
ATOM 632 N N . THR A 1 85 ? 5.818 -13.902 -11.895 1.00 74.06 85 THR A N 1
ATOM 633 C CA . THR A 1 85 ? 5.856 -14.896 -12.977 1.00 74.06 85 THR A CA 1
ATOM 634 C C . THR A 1 85 ? 5.113 -16.159 -12.532 1.00 74.06 85 THR A C 1
ATOM 636 O O . THR A 1 85 ? 5.276 -16.610 -11.392 1.00 74.06 85 THR A O 1
ATOM 639 N N . LEU A 1 86 ? 4.349 -16.794 -13.430 1.00 64.88 86 LEU A N 1
ATOM 640 C CA . LEU A 1 86 ? 3.769 -18.115 -13.141 1.00 64.88 86 LEU A CA 1
ATOM 641 C C . LEU A 1 86 ? 4.857 -19.168 -12.871 1.00 64.88 86 LEU A C 1
ATOM 643 O O . LEU A 1 86 ? 4.635 -20.069 -12.071 1.00 64.88 86 LEU A O 1
ATOM 647 N N . GLY A 1 87 ? 6.056 -19.004 -13.444 1.00 64.31 87 GLY A N 1
ATOM 648 C CA . GLY A 1 87 ? 7.198 -19.891 -13.202 1.00 64.31 87 GLY A CA 1
ATOM 649 C C . GLY A 1 87 ? 7.705 -19.871 -11.755 1.00 64.31 87 GLY A C 1
ATOM 650 O O . GLY A 1 87 ? 8.023 -20.923 -11.204 1.00 64.31 87 GLY A O 1
ATOM 651 N N . GLN A 1 88 ? 7.732 -18.701 -11.104 1.00 61.38 88 GLN A N 1
ATOM 652 C CA . GLN A 1 88 ? 8.046 -18.604 -9.672 1.00 61.38 88 GLN A CA 1
ATOM 653 C C . GLN A 1 88 ? 6.931 -19.235 -8.836 1.00 61.38 88 GLN A C 1
ATOM 655 O O . GLN A 1 88 ? 7.220 -19.973 -7.907 1.00 61.38 88 GLN A O 1
ATOM 660 N N . ILE A 1 89 ? 5.665 -19.019 -9.198 1.00 67.31 89 ILE A N 1
ATOM 661 C CA . ILE A 1 89 ? 4.516 -19.601 -8.490 1.00 67.31 89 ILE A CA 1
ATOM 662 C C . ILE A 1 89 ? 4.562 -21.138 -8.533 1.00 67.31 89 ILE A C 1
ATOM 664 O O . ILE A 1 89 ? 4.375 -21.783 -7.504 1.00 67.31 89 ILE A O 1
ATOM 668 N N . THR A 1 90 ? 4.877 -21.737 -9.685 1.00 68.00 90 THR A N 1
ATOM 669 C CA . THR A 1 90 ? 5.011 -23.197 -9.807 1.00 68.00 90 THR A CA 1
ATOM 670 C C . THR A 1 90 ? 6.260 -23.741 -9.114 1.00 68.00 90 THR A C 1
ATOM 672 O O . THR A 1 90 ? 6.207 -24.835 -8.562 1.00 68.00 90 THR A O 1
ATOM 675 N N . ALA A 1 91 ? 7.364 -22.982 -9.093 1.00 68.94 91 ALA A N 1
ATOM 676 C CA . ALA A 1 91 ? 8.602 -23.370 -8.409 1.00 68.94 91 ALA A CA 1
ATOM 677 C C . ALA A 1 91 ? 8.525 -23.220 -6.877 1.00 68.94 91 ALA A C 1
ATOM 679 O O . ALA A 1 91 ? 9.167 -23.981 -6.160 1.00 68.94 91 ALA A O 1
ATOM 680 N N . LEU A 1 92 ? 7.722 -22.274 -6.370 1.00 65.94 92 LEU A N 1
ATOM 681 C CA . LEU A 1 92 ? 7.418 -22.129 -4.942 1.00 65.94 92 LEU A CA 1
ATOM 682 C C . LEU A 1 92 ? 6.548 -23.291 -4.420 1.00 65.94 92 LEU A C 1
ATOM 684 O O . LEU A 1 92 ? 6.523 -23.546 -3.219 1.00 65.94 92 LEU A O 1
ATOM 688 N N . GLY A 1 93 ? 5.866 -24.018 -5.308 1.00 74.50 93 GLY A N 1
ATOM 689 C CA . GLY A 1 93 ? 5.010 -25.152 -4.970 1.00 74.50 93 GLY A CA 1
ATOM 690 C C . GLY A 1 93 ? 3.600 -24.747 -4.526 1.00 74.50 93 GLY A C 1
ATOM 691 O O . GLY A 1 93 ? 3.297 -23.583 -4.270 1.00 74.50 93 GLY A O 1
ATOM 692 N N . ALA A 1 94 ? 2.700 -25.729 -4.423 1.00 79.81 94 ALA A N 1
ATOM 693 C CA . ALA A 1 94 ? 1.319 -25.494 -3.981 1.00 79.81 94 ALA A CA 1
ATOM 694 C C . ALA A 1 94 ? 1.226 -25.089 -2.496 1.00 79.81 94 ALA A C 1
ATOM 696 O O . ALA A 1 94 ? 0.250 -24.466 -2.078 1.00 79.81 94 ALA A O 1
ATOM 697 N N . MET A 1 95 ? 2.250 -25.419 -1.702 1.00 79.69 95 MET A N 1
ATOM 698 C CA . MET A 1 95 ? 2.245 -25.261 -0.249 1.00 79.69 95 MET A CA 1
ATOM 699 C C . MET A 1 95 ? 2.260 -23.784 0.201 1.00 79.69 95 MET A C 1
ATOM 701 O O . MET A 1 95 ? 1.372 -23.416 0.971 1.00 79.69 95 MET A O 1
ATOM 705 N N . PRO A 1 96 ? 3.133 -22.887 -0.313 1.00 81.94 96 PRO A N 1
ATOM 706 C CA . PRO A 1 96 ? 3.093 -21.467 0.054 1.00 81.94 96 PRO A CA 1
ATOM 707 C C . PRO A 1 96 ? 1.838 -20.755 -0.453 1.00 81.94 96 PRO A C 1
ATOM 709 O O . PRO A 1 96 ? 1.308 -19.882 0.228 1.00 81.94 96 PRO A O 1
ATOM 712 N N . ILE A 1 97 ? 1.328 -21.142 -1.627 1.00 83.88 97 ILE A N 1
ATOM 713 C CA . ILE A 1 97 ? 0.104 -20.558 -2.192 1.00 83.88 97 ILE A CA 1
ATOM 714 C C . ILE A 1 97 ? -1.088 -20.886 -1.292 1.00 83.88 97 ILE A C 1
ATOM 716 O O . ILE A 1 97 ? -1.832 -19.985 -0.908 1.00 83.88 97 ILE A O 1
ATOM 720 N N . ALA A 1 98 ? -1.244 -22.158 -0.910 1.00 87.31 98 ALA A N 1
ATOM 721 C CA . ALA A 1 98 ? -2.288 -22.578 0.018 1.00 87.31 98 ALA A CA 1
ATOM 722 C C . ALA A 1 98 ? -2.150 -21.860 1.367 1.00 87.31 98 ALA A C 1
ATOM 724 O O . ALA A 1 98 ? -3.139 -21.368 1.902 1.00 87.31 98 ALA A O 1
ATOM 725 N N . MET A 1 99 ? -0.923 -21.722 1.876 1.00 86.56 99 MET A N 1
ATOM 726 C CA . MET A 1 99 ? -0.642 -21.026 3.130 1.00 86.56 99 MET A CA 1
ATOM 727 C C . MET A 1 99 ? -1.0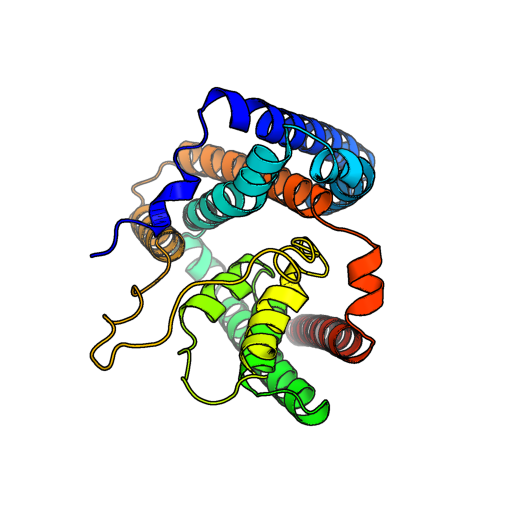44 -19.541 3.080 1.00 86.56 99 MET A C 1
ATOM 729 O O . MET A 1 99 ? -1.651 -19.054 4.030 1.00 86.56 99 MET A O 1
ATOM 733 N N . VAL A 1 100 ? -0.787 -18.835 1.971 1.00 88.38 100 VAL A N 1
ATOM 734 C CA . VAL A 1 100 ? -1.219 -17.437 1.768 1.00 88.38 100 VAL A CA 1
ATOM 735 C C . VAL A 1 100 ? -2.738 -17.329 1.637 1.00 88.38 100 VAL A C 1
ATOM 737 O O . VAL A 1 100 ? -3.351 -16.461 2.250 1.00 88.38 100 VAL A O 1
ATOM 740 N N . VAL A 1 101 ? -3.374 -18.206 0.858 1.00 90.44 101 VAL A N 1
ATOM 741 C CA . VAL A 1 101 ? -4.836 -18.174 0.685 1.00 90.44 101 VAL A CA 1
ATOM 742 C C . VAL A 1 101 ? -5.541 -18.442 2.015 1.00 90.44 101 VAL A C 1
ATOM 744 O O . VAL A 1 101 ? -6.473 -17.721 2.370 1.00 90.44 101 VAL A O 1
ATOM 747 N N . VAL A 1 102 ? -5.077 -19.438 2.773 1.00 92.06 102 VAL A N 1
ATOM 748 C CA . VAL A 1 102 ? -5.635 -19.787 4.084 1.00 92.06 102 VAL A CA 1
ATOM 749 C C . VAL A 1 102 ? -5.369 -18.686 5.107 1.00 92.06 102 VAL A C 1
ATOM 751 O O . VAL A 1 102 ? -6.292 -18.318 5.830 1.00 92.06 102 VAL A O 1
ATOM 754 N N . SER A 1 103 ? -4.162 -18.112 5.153 1.00 91.88 103 SER A N 1
ATOM 755 C CA . SER A 1 103 ? -3.854 -17.022 6.085 1.00 91.88 103 SER A CA 1
ATOM 756 C C . SER A 1 103 ? -4.707 -15.788 5.815 1.00 91.88 103 SER A C 1
ATOM 758 O O . SER A 1 103 ? -5.346 -15.290 6.735 1.00 91.88 103 SER A O 1
ATOM 760 N N . VAL A 1 104 ? -4.824 -15.354 4.557 1.00 91.88 104 VAL A N 1
ATOM 761 C CA . VAL A 1 104 ? -5.660 -14.208 4.175 1.00 91.88 104 VAL A CA 1
ATOM 762 C C . VAL A 1 104 ? -7.134 -14.481 4.475 1.00 91.88 104 VAL A C 1
ATOM 764 O O . VAL A 1 104 ? -7.809 -13.624 5.046 1.00 91.88 104 VAL A O 1
ATOM 767 N N . ALA A 1 105 ? -7.644 -15.672 4.146 1.00 93.88 105 ALA A N 1
ATOM 768 C CA . ALA A 1 105 ? -9.027 -16.043 4.437 1.00 93.88 105 ALA A CA 1
ATOM 769 C C . ALA A 1 105 ? -9.318 -16.044 5.947 1.00 93.88 105 ALA A C 1
ATOM 771 O O . ALA A 1 105 ? -10.342 -15.507 6.376 1.00 93.88 105 ALA A O 1
ATOM 772 N N . LEU A 1 106 ? -8.407 -16.591 6.759 1.00 93.88 106 LEU A N 1
ATOM 773 C CA . LEU A 1 106 ? -8.530 -16.606 8.215 1.00 93.88 106 LEU A CA 1
ATOM 774 C C . LEU A 1 106 ? -8.396 -15.203 8.815 1.00 93.88 106 LEU A C 1
ATOM 776 O O . LEU A 1 106 ? -9.175 -14.867 9.702 1.00 93.88 106 LEU A O 1
ATOM 780 N N . THR A 1 107 ? -7.492 -14.355 8.319 1.00 91.75 107 THR A N 1
ATOM 781 C CA . THR A 1 107 ? -7.367 -12.958 8.768 1.00 91.75 107 THR A CA 1
ATOM 782 C C . THR A 1 107 ? -8.621 -12.151 8.441 1.00 91.75 107 THR A C 1
ATOM 784 O O . THR A 1 107 ? -9.115 -11.426 9.301 1.00 91.75 107 THR A O 1
ATOM 787 N N . ILE A 1 108 ? -9.199 -12.312 7.246 1.00 90.81 108 ILE A N 1
ATOM 788 C CA . ILE A 1 108 ? -10.473 -11.671 6.884 1.00 90.81 108 ILE A CA 1
ATOM 789 C C . ILE A 1 108 ? -11.612 -12.198 7.766 1.00 90.81 108 ILE A C 1
ATOM 791 O O . ILE A 1 108 ? -12.416 -11.413 8.268 1.00 90.81 108 ILE A O 1
ATOM 795 N N . GLY A 1 109 ? -11.680 -13.513 7.992 1.00 92.81 109 GLY A N 1
ATOM 796 C CA . GLY A 1 109 ? -12.676 -14.128 8.871 1.00 92.81 109 GLY A CA 1
ATOM 797 C C . GLY A 1 109 ? -12.582 -13.618 10.312 1.00 92.81 109 GLY A C 1
ATOM 798 O O . GLY A 1 109 ? -13.596 -13.242 10.905 1.00 92.81 109 GLY A O 1
ATOM 799 N N . PHE A 1 110 ? -11.364 -13.531 10.846 1.00 92.69 110 PHE A N 1
ATOM 800 C CA . PHE A 1 110 ? -11.088 -12.985 12.171 1.00 92.69 110 PHE A CA 1
ATOM 801 C C . PHE A 1 110 ? -11.451 -11.498 12.253 1.00 92.69 110 PHE A C 1
ATOM 803 O O . PHE A 1 110 ? -12.149 -11.092 13.180 1.00 92.69 110 PHE A O 1
ATOM 810 N N . GLY A 1 111 ? -11.089 -10.709 11.240 1.00 87.88 111 GLY A N 1
ATOM 811 C CA . GLY A 1 111 ? -11.462 -9.299 11.132 1.00 87.88 111 GLY A CA 1
ATOM 812 C C . GLY A 1 111 ? -12.973 -9.072 11.120 1.00 87.88 111 GLY A C 1
ATOM 813 O O . GLY A 1 111 ? -13.489 -8.202 11.822 1.00 87.88 111 GLY A O 1
ATOM 814 N N . ILE A 1 112 ? -13.726 -9.903 10.391 1.00 87.50 112 ILE A N 1
ATOM 815 C CA . ILE A 1 112 ? -15.199 -9.894 10.391 1.00 87.50 112 ILE A CA 1
ATOM 816 C C . ILE A 1 112 ? -15.765 -10.217 11.775 1.00 87.50 112 ILE A C 1
ATOM 818 O O . ILE A 1 112 ? -16.686 -9.530 12.231 1.00 87.50 112 ILE A O 1
ATOM 822 N N . LEU A 1 113 ? -15.239 -11.254 12.428 1.00 91.50 113 LEU A N 1
ATOM 823 C CA . LEU A 1 113 ? -15.686 -11.683 13.749 1.00 91.50 113 LEU A CA 1
ATOM 824 C C . LEU A 1 113 ? -15.460 -10.577 14.785 1.00 91.50 113 LEU A C 1
ATOM 826 O O . LEU A 1 113 ? -16.393 -10.189 15.492 1.00 91.50 113 LEU A O 1
ATOM 830 N N . LEU A 1 114 ? -14.255 -10.007 14.815 1.00 84.88 114 LEU A N 1
ATOM 831 C CA . LEU A 1 114 ? -13.887 -8.954 15.754 1.00 84.88 114 LEU A CA 1
ATOM 832 C C . LEU A 1 114 ? -14.634 -7.645 15.490 1.00 84.88 114 LEU A C 1
ATOM 834 O O . LEU A 1 114 ? -15.101 -6.994 16.425 1.00 84.88 114 LEU A O 1
ATOM 838 N N . ALA A 1 115 ? -14.819 -7.282 14.217 1.00 79.81 115 ALA A N 1
ATOM 839 C CA . ALA A 1 115 ? -15.630 -6.131 13.840 1.00 79.81 115 ALA A CA 1
ATOM 840 C C . ALA A 1 115 ? -17.062 -6.285 14.363 1.00 79.81 115 ALA A C 1
ATOM 842 O O . ALA A 1 115 ? -17.605 -5.345 14.942 1.00 79.81 115 ALA A O 1
ATOM 843 N N . ARG A 1 116 ? -17.654 -7.479 14.230 1.00 84.56 116 ARG A N 1
ATOM 844 C CA . ARG A 1 116 ? -18.998 -7.763 14.747 1.00 84.56 116 ARG A CA 1
ATOM 845 C C . ARG A 1 116 ? -19.054 -7.671 16.274 1.00 84.56 116 ARG A C 1
ATOM 847 O O . ARG A 1 116 ? -20.002 -7.089 16.794 1.00 84.56 116 ARG A O 1
ATOM 854 N N . MET A 1 117 ? -18.041 -8.179 16.981 1.00 84.81 117 MET A N 1
ATOM 855 C CA . MET A 1 117 ? -17.954 -8.091 18.447 1.00 84.81 117 MET A CA 1
ATOM 856 C C . MET A 1 117 ? -17.838 -6.648 18.952 1.00 84.81 117 MET A C 1
ATOM 858 O O . MET A 1 117 ? -18.422 -6.299 19.973 1.00 84.81 117 MET A O 1
ATOM 862 N N . LEU A 1 118 ? -17.132 -5.784 18.223 1.00 75.25 118 LEU A N 1
ATOM 863 C CA . LEU A 1 118 ? -16.966 -4.371 18.579 1.00 75.25 118 LEU A CA 1
ATOM 864 C C . LEU A 1 118 ? -18.166 -3.484 18.189 1.00 75.25 118 LEU A C 1
ATOM 866 O O . LEU A 1 118 ? -18.155 -2.277 18.466 1.00 75.25 118 LEU A O 1
ATOM 870 N N . GLY A 1 119 ? -19.205 -4.071 17.581 1.00 73.38 119 GLY A N 1
ATOM 871 C CA . GLY A 1 119 ? -20.414 -3.380 17.125 1.00 73.38 119 GLY A CA 1
ATOM 872 C C . GLY A 1 119 ? -20.293 -2.744 15.734 1.00 73.38 119 GLY A C 1
ATOM 873 O O . GLY A 1 119 ? -21.131 -1.924 15.359 1.00 73.38 119 GLY A O 1
ATOM 874 N N . TYR A 1 120 ? -19.263 -3.096 14.960 1.00 71.12 120 TYR A N 1
ATOM 875 C CA . TYR A 1 120 ? -19.071 -2.645 13.582 1.00 71.12 120 TYR A CA 1
ATOM 876 C C . TYR A 1 120 ? -19.744 -3.576 12.563 1.00 71.12 120 TYR A C 1
ATOM 878 O O . TYR A 1 120 ? -20.074 -4.734 12.821 1.00 71.12 120 TYR A O 1
ATOM 886 N N . ARG A 1 121 ? -19.956 -3.055 11.348 1.00 69.56 121 ARG A N 1
ATOM 887 C CA . ARG A 1 121 ? -20.549 -3.808 10.234 1.00 69.56 121 ARG A CA 1
ATOM 888 C C . ARG A 1 121 ? -19.537 -4.806 9.663 1.00 69.56 121 ARG A C 1
ATOM 890 O O . ARG A 1 121 ? -18.372 -4.469 9.513 1.00 69.56 121 ARG A O 1
ATOM 897 N N . THR A 1 122 ? -19.995 -5.962 9.184 1.00 72.19 122 THR A N 1
ATOM 898 C CA . THR A 1 122 ? -19.169 -6.974 8.489 1.00 72.19 122 THR A CA 1
ATOM 899 C C . THR A 1 122 ? -18.303 -6.409 7.357 1.00 72.19 122 THR A C 1
ATOM 901 O O . THR A 1 122 ? -17.176 -6.845 7.172 1.00 72.19 122 THR A O 1
ATOM 904 N N . ARG A 1 123 ? -18.785 -5.386 6.637 1.00 69.88 123 ARG A N 1
ATOM 905 C CA . ARG A 1 123 ? -18.016 -4.702 5.580 1.00 69.88 123 ARG A CA 1
ATOM 906 C C . ARG A 1 123 ? -16.740 -4.034 6.106 1.00 69.88 123 ARG A C 1
ATOM 908 O O . ARG A 1 123 ? -15.751 -3.993 5.389 1.00 69.88 123 ARG A O 1
ATOM 915 N N . PHE A 1 124 ? -16.775 -3.539 7.345 1.00 70.44 124 PHE A N 1
ATOM 916 C CA . PHE A 1 124 ? -15.607 -2.996 8.035 1.00 70.44 124 PHE A CA 1
ATOM 917 C C . PHE A 1 124 ? -14.598 -4.114 8.312 1.00 70.44 124 PHE A C 1
ATOM 919 O O . PHE A 1 124 ? -13.444 -3.984 7.950 1.00 70.44 124 PHE A O 1
ATOM 926 N N . GLY A 1 125 ? -15.037 -5.262 8.831 1.00 74.25 125 GLY A N 1
ATOM 927 C CA . GLY A 1 125 ? -14.129 -6.391 9.067 1.00 74.25 125 GLY A CA 1
ATOM 928 C C . GLY A 1 125 ? -13.504 -6.975 7.793 1.00 74.25 125 GLY A C 1
ATOM 929 O O . GLY A 1 125 ? -12.333 -7.334 7.795 1.00 74.25 125 GLY A O 1
ATOM 930 N N . VAL A 1 126 ? -14.241 -7.010 6.672 1.00 83.00 126 VAL A N 1
ATOM 931 C CA . VAL A 1 126 ? -13.674 -7.415 5.367 1.00 83.00 126 VAL A CA 1
ATOM 932 C C . VAL A 1 126 ? -12.577 -6.450 4.923 1.00 83.00 126 VAL A C 1
ATOM 934 O O . VAL A 1 126 ? -11.564 -6.865 4.366 1.00 83.00 126 VAL A O 1
ATOM 937 N N . LEU A 1 127 ? -12.783 -5.154 5.148 1.00 76.56 127 LEU A N 1
ATOM 938 C CA . LEU A 1 127 ? -11.889 -4.129 4.640 1.00 76.56 127 LEU A CA 1
ATOM 939 C C . LEU A 1 127 ? -10.654 -3.943 5.537 1.00 76.56 127 LEU A C 1
ATOM 941 O O . LEU A 1 127 ? -9.567 -3.779 4.993 1.00 76.56 127 LEU A O 1
ATOM 945 N N . THR A 1 128 ? -10.768 -4.061 6.867 1.00 76.06 128 THR A N 1
ATOM 946 C CA . THR A 1 128 ? -9.598 -4.103 7.766 1.00 76.06 128 THR A CA 1
ATOM 947 C C . THR A 1 128 ? -8.814 -5.390 7.584 1.00 76.06 128 THR A C 1
ATOM 949 O O . THR A 1 128 ? -7.624 -5.328 7.291 1.00 76.06 128 THR A O 1
ATOM 952 N N . GLY A 1 129 ? -9.487 -6.543 7.636 1.00 84.50 129 GLY A N 1
ATOM 953 C CA . GLY A 1 129 ? -8.837 -7.844 7.542 1.00 84.50 129 GLY A CA 1
ATOM 954 C C . GLY A 1 129 ? -8.178 -8.053 6.182 1.00 84.50 129 GLY A C 1
ATOM 955 O O . GLY A 1 129 ? -7.062 -8.559 6.105 1.00 84.50 129 GLY A O 1
ATOM 956 N N . GLY A 1 130 ? -8.812 -7.586 5.100 1.00 85.50 130 GLY A N 1
ATOM 957 C CA . GLY A 1 130 ? -8.221 -7.619 3.763 1.00 85.50 130 GLY A CA 1
ATOM 958 C C . GLY A 1 130 ? -7.064 -6.630 3.590 1.00 85.50 130 GLY A C 1
ATOM 959 O O . GLY A 1 130 ? -6.098 -6.931 2.892 1.00 85.50 130 GLY A O 1
ATOM 960 N N . ALA A 1 131 ? -7.111 -5.471 4.252 1.00 80.06 131 ALA A N 1
ATOM 961 C CA . ALA A 1 131 ? -5.983 -4.548 4.269 1.00 80.06 131 ALA A CA 1
ATOM 962 C C . ALA A 1 131 ? -4.792 -5.132 5.040 1.00 80.06 131 ALA A C 1
ATOM 964 O O . ALA A 1 131 ? -3.701 -5.209 4.486 1.00 80.06 131 ALA A O 1
ATOM 965 N N . VAL A 1 132 ? -4.993 -5.594 6.276 1.00 84.75 132 VAL A N 1
ATOM 966 C CA . VAL A 1 132 ? -3.932 -6.180 7.112 1.00 84.75 132 VAL A CA 1
ATOM 967 C C . VAL A 1 132 ? -3.364 -7.455 6.479 1.00 84.75 132 VAL A C 1
ATOM 969 O O . VAL A 1 132 ? -2.154 -7.655 6.495 1.00 84.75 132 VAL A O 1
ATOM 972 N N . GLY A 1 133 ? -4.216 -8.285 5.871 1.00 84.56 133 GLY A N 1
ATOM 973 C CA . GLY A 1 133 ? -3.821 -9.577 5.312 1.00 84.56 133 GLY A CA 1
ATOM 974 C C . GLY A 1 133 ? -3.034 -9.534 4.001 1.00 84.56 133 GLY A C 1
ATOM 975 O O . GLY A 1 133 ? -2.308 -10.480 3.717 1.00 84.56 133 GLY A O 1
ATOM 976 N N . ILE A 1 134 ? -3.174 -8.483 3.185 1.00 86.69 134 ILE A N 1
ATOM 977 C CA . ILE A 1 134 ? -2.643 -8.481 1.808 1.00 86.69 134 ILE A CA 1
ATOM 978 C C . ILE A 1 134 ? -1.471 -7.505 1.651 1.00 86.69 134 ILE A C 1
ATOM 980 O O . ILE A 1 134 ? -0.344 -7.910 1.383 1.00 86.69 134 ILE A O 1
ATOM 984 N N . CYS A 1 135 ? -1.737 -6.202 1.743 1.00 78.31 135 CYS A N 1
ATOM 985 C CA . CYS A 1 135 ? -0.748 -5.160 1.422 1.00 78.31 135 CYS A CA 1
ATOM 986 C C . CYS A 1 135 ? -1.110 -3.774 1.990 1.00 78.31 135 CYS A C 1
ATOM 988 O O . CYS A 1 135 ? -0.598 -2.743 1.543 1.00 78.31 135 CYS A O 1
ATOM 990 N N . GLY A 1 136 ? -2.035 -3.723 2.948 1.00 77.69 136 GLY A N 1
ATOM 991 C CA . GLY A 1 136 ? -2.493 -2.507 3.609 1.00 77.69 136 GLY A CA 1
ATOM 992 C C . GLY A 1 136 ? -3.335 -1.614 2.700 1.00 77.69 136 GLY A C 1
ATOM 993 O O . GLY A 1 136 ? -4.453 -1.953 2.303 1.00 77.69 136 GLY A O 1
ATOM 994 N N . ALA A 1 137 ? -2.790 -0.437 2.379 1.00 66.44 137 ALA A N 1
ATOM 995 C CA . ALA A 1 137 ? -3.507 0.659 1.727 1.00 66.44 137 ALA A CA 1
ATOM 996 C C . ALA A 1 137 ? -4.008 0.330 0.308 1.00 66.44 137 ALA A C 1
ATOM 998 O O . ALA A 1 137 ? -5.077 0.795 -0.096 1.00 66.44 137 ALA A O 1
ATOM 999 N N . SER A 1 138 ? -3.272 -0.477 -0.461 1.00 70.38 138 SER A N 1
ATOM 1000 C CA . SER A 1 138 ? -3.689 -0.836 -1.825 1.00 70.38 138 SER A CA 1
ATOM 1001 C C . SER A 1 138 ? -4.826 -1.863 -1.842 1.00 70.38 138 SER A C 1
ATOM 1003 O O . SER A 1 138 ? -5.763 -1.704 -2.628 1.00 70.38 138 SER A O 1
ATOM 1005 N N . ALA A 1 139 ? -4.824 -2.821 -0.911 1.00 77.12 139 ALA A N 1
ATOM 1006 C CA . ALA A 1 139 ? -5.945 -3.733 -0.695 1.00 77.12 139 ALA A CA 1
ATOM 1007 C C . ALA A 1 139 ? -7.193 -2.996 -0.193 1.00 77.12 139 ALA A C 1
ATOM 1009 O O . ALA A 1 139 ? -8.275 -3.203 -0.739 1.00 77.12 139 ALA A O 1
ATOM 1010 N N . ALA A 1 140 ? -7.047 -2.067 0.758 1.00 72.81 140 ALA A N 1
ATOM 1011 C CA . ALA A 1 140 ? -8.167 -1.258 1.242 1.00 72.81 140 ALA A CA 1
ATOM 1012 C C . ALA A 1 140 ? -8.874 -0.502 0.105 1.00 72.81 140 ALA A C 1
ATOM 1014 O O . ALA A 1 140 ? -10.100 -0.531 0.013 1.00 72.81 140 ALA A O 1
ATOM 1015 N N . MET A 1 141 ? -8.117 0.130 -0.800 1.00 64.38 141 MET A N 1
ATOM 1016 C CA . MET A 1 141 ? -8.683 0.833 -1.959 1.00 64.38 141 MET A CA 1
ATOM 1017 C C . MET A 1 141 ? -9.357 -0.110 -2.964 1.00 64.38 141 MET A C 1
ATOM 1019 O O . MET A 1 141 ? -10.403 0.237 -3.511 1.00 64.38 141 MET A O 1
ATOM 1023 N N . ALA A 1 142 ? -8.772 -1.282 -3.221 1.00 69.12 142 ALA A N 1
ATOM 1024 C CA . ALA A 1 142 ? -9.356 -2.266 -4.130 1.00 69.12 142 ALA A CA 1
ATOM 1025 C C . ALA A 1 142 ? -10.681 -2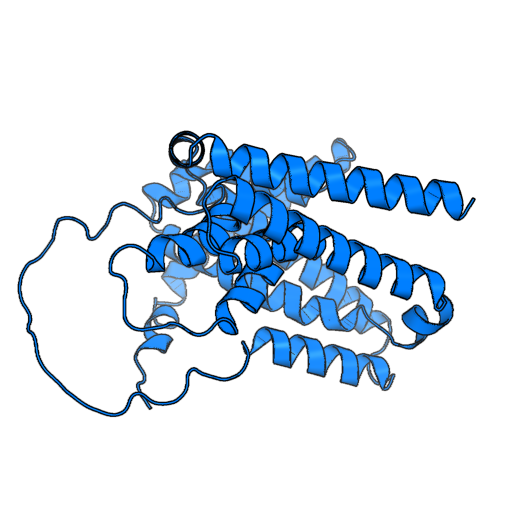.819 -3.580 1.00 69.12 142 ALA A C 1
ATOM 1027 O O . ALA A 1 142 ? -11.683 -2.834 -4.293 1.00 69.12 142 ALA A O 1
ATOM 1028 N N . ILE A 1 143 ? -10.705 -3.188 -2.295 1.00 72.38 143 ILE A N 1
ATOM 1029 C CA . ILE A 1 143 ? -11.892 -3.698 -1.596 1.00 72.38 143 ILE A CA 1
ATOM 1030 C C . ILE A 1 143 ? -12.984 -2.619 -1.531 1.00 72.38 143 ILE A C 1
ATOM 1032 O O . ILE A 1 143 ? -14.151 -2.897 -1.798 1.00 72.38 143 ILE A O 1
ATOM 1036 N N . ALA A 1 144 ? -12.618 -1.365 -1.254 1.00 63.88 144 ALA A N 1
ATOM 1037 C CA . ALA A 1 144 ? -13.560 -0.246 -1.237 1.00 63.88 144 ALA A CA 1
ATOM 1038 C C . ALA A 1 144 ? -14.254 -0.008 -2.580 1.00 63.88 144 ALA A C 1
ATOM 1040 O O . ALA A 1 144 ? -15.428 0.349 -2.606 1.00 63.88 144 ALA A O 1
ATOM 1041 N N . ALA A 1 145 ? -13.535 -0.200 -3.688 1.00 62.69 145 ALA A N 1
ATOM 1042 C CA . ALA A 1 145 ? -14.065 0.030 -5.027 1.00 62.69 145 ALA A CA 1
ATOM 1043 C C . ALA A 1 145 ? -15.108 -1.017 -5.453 1.00 62.69 145 ALA A C 1
ATOM 1045 O O . ALA A 1 145 ? -15.918 -0.737 -6.334 1.00 62.69 145 ALA A O 1
ATOM 1046 N N . VAL A 1 146 ? -15.094 -2.210 -4.846 1.00 68.19 146 VAL A N 1
ATOM 1047 C CA . VAL A 1 146 ? -16.000 -3.320 -5.195 1.00 68.19 146 VAL A CA 1
ATOM 1048 C C . VAL A 1 146 ? -17.171 -3.492 -4.222 1.00 68.19 146 VAL A C 1
ATOM 1050 O O . VAL A 1 146 ? -18.107 -4.231 -4.520 1.00 68.19 146 VAL A O 1
ATOM 1053 N N . ILE A 1 147 ? -17.167 -2.810 -3.071 1.00 64.25 147 ILE A N 1
ATOM 1054 C CA . ILE A 1 147 ? -18.268 -2.867 -2.098 1.00 64.25 147 ILE A CA 1
ATOM 1055 C C . ILE A 1 147 ? -19.408 -1.916 -2.533 1.00 64.25 147 ILE A C 1
ATOM 1057 O O . ILE A 1 147 ? -19.183 -0.710 -2.629 1.00 64.25 147 ILE A O 1
ATOM 1061 N N . PRO A 1 148 ? -20.655 -2.398 -2.734 1.00 52.62 148 PRO A N 1
ATOM 1062 C CA . PRO A 1 148 ? -21.770 -1.560 -3.191 1.00 52.62 148 PRO A CA 1
ATOM 1063 C C . PRO A 1 148 ? -22.192 -0.501 -2.160 1.00 52.62 148 PRO A C 1
ATOM 1065 O O . PRO A 1 148 ? -22.519 -0.842 -1.015 1.00 52.62 148 PRO A O 1
ATOM 1068 N N . ALA A 1 149 ? -22.264 0.767 -2.574 1.00 50.66 149 ALA A N 1
ATOM 1069 C CA . ALA A 1 149 ? -22.909 1.833 -1.806 1.00 50.66 149 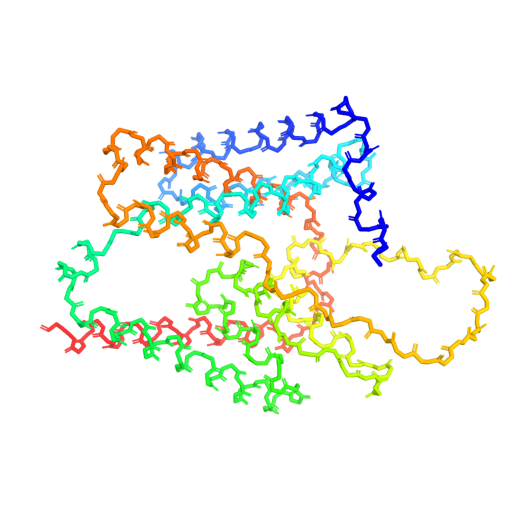ALA A CA 1
ATOM 1070 C C . ALA A 1 149 ? -24.434 1.605 -1.790 1.00 50.66 149 ALA A C 1
ATOM 1072 O O . ALA A 1 149 ? -25.024 1.376 -2.842 1.00 50.66 149 ALA A O 1
ATOM 1073 N N . GLN A 1 150 ? -25.064 1.615 -0.610 1.00 45.00 150 GLN A N 1
ATOM 1074 C CA . GLN A 1 150 ? -26.522 1.474 -0.464 1.00 45.00 150 GLN A CA 1
ATOM 1075 C C . GLN A 1 150 ? -27.125 2.787 0.080 1.00 45.00 150 GLN A C 1
ATOM 1077 O O . GLN A 1 150 ? -26.458 3.411 0.909 1.00 45.00 150 GLN A O 1
ATOM 1082 N N . PRO A 1 151 ? -28.334 3.213 -0.354 1.00 42.03 151 PRO A N 1
ATOM 1083 C CA . PRO A 1 151 ? -28.821 4.595 -0.199 1.00 42.03 151 PRO A CA 1
ATOM 1084 C C . PRO A 1 151 ? -29.385 4.978 1.176 1.00 42.03 151 PRO A C 1
ATOM 1086 O O . PRO A 1 151 ? -29.682 6.148 1.396 1.00 42.03 151 PRO A O 1
ATOM 1089 N N . GLU A 1 152 ? -29.551 4.042 2.105 1.00 37.09 152 GLU A N 1
ATOM 1090 C CA . GLU A 1 152 ? -30.252 4.304 3.364 1.00 37.09 152 GLU A CA 1
ATOM 1091 C C . GLU A 1 152 ? -29.337 3.999 4.542 1.00 37.09 152 GLU A C 1
ATOM 1093 O O . GLU 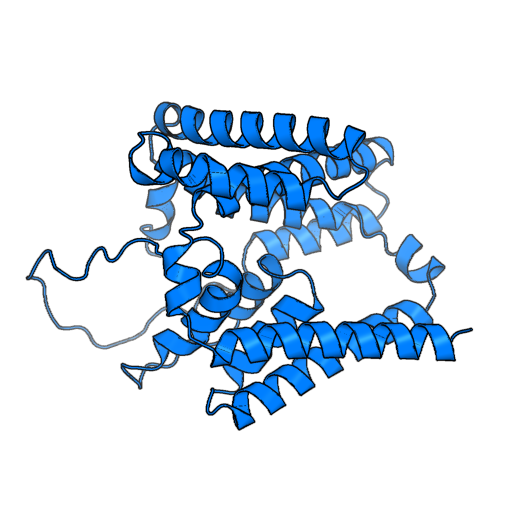A 1 152 ? -29.096 2.843 4.879 1.00 37.09 152 GLU A O 1
ATOM 1098 N N . ASP A 1 153 ? -28.724 5.058 5.073 1.00 37.03 153 ASP A N 1
ATOM 1099 C CA . ASP A 1 153 ? -28.380 5.257 6.484 1.00 37.03 153 ASP A CA 1
ATOM 1100 C C . ASP A 1 153 ? -27.323 6.369 6.565 1.00 37.03 153 ASP A C 1
ATOM 1102 O O . ASP A 1 153 ? -26.114 6.142 6.438 1.00 37.03 153 ASP A O 1
ATOM 1106 N N . SER A 1 154 ? -27.794 7.578 6.851 1.00 40.72 154 SER A N 1
ATOM 1107 C CA . SER A 1 154 ? -27.093 8.860 7.037 1.00 40.72 154 SER A CA 1
ATOM 1108 C C . SER A 1 154 ? -26.011 8.889 8.142 1.00 40.72 154 SER A C 1
ATOM 1110 O O . SER A 1 154 ? -25.515 9.947 8.517 1.00 40.72 154 SER A O 1
ATOM 1112 N N . VAL A 1 155 ? -25.576 7.722 8.630 1.00 43.22 155 VAL A N 1
ATOM 1113 C CA . VAL A 1 155 ? -24.495 7.527 9.615 1.00 43.22 155 VAL A CA 1
ATOM 1114 C C . VAL A 1 155 ? -23.467 6.469 9.148 1.00 43.22 155 VAL A C 1
ATOM 1116 O O . VAL A 1 155 ? -22.405 6.324 9.749 1.00 43.22 155 VAL A O 1
ATOM 1119 N N . LYS A 1 156 ? -23.717 5.730 8.054 1.00 41.84 156 LYS A N 1
ATOM 1120 C CA . LYS A 1 156 ? -22.987 4.493 7.689 1.00 41.84 156 LYS A CA 1
ATOM 1121 C C . LYS A 1 156 ? -22.064 4.580 6.479 1.00 41.84 156 LYS A C 1
ATOM 1123 O O . LYS A 1 156 ? -21.278 3.655 6.273 1.00 41.84 156 LYS A O 1
ATOM 1128 N N . GLU A 1 157 ? -22.051 5.702 5.774 1.00 43.84 157 GLU A N 1
ATOM 1129 C CA . GLU A 1 157 ? -20.947 6.054 4.881 1.00 43.84 157 GLU A CA 1
ATOM 1130 C C . GLU A 1 157 ? -19.653 6.203 5.689 1.00 43.84 157 GLU A C 1
ATOM 1132 O O . GLU A 1 157 ? -18.625 5.670 5.293 1.00 43.84 157 GLU A O 1
ATOM 1137 N N . ARG A 1 158 ? -19.749 6.720 6.924 1.00 39.06 158 ARG A N 1
ATOM 1138 C CA . ARG A 1 158 ? -18.656 6.779 7.897 1.00 39.06 158 ARG A CA 1
ATOM 1139 C C . ARG A 1 158 ? -17.975 5.438 8.130 1.00 39.06 158 ARG A C 1
ATOM 1141 O O . ARG A 1 158 ? -16.784 5.485 8.293 1.00 39.06 158 ARG A O 1
ATOM 1148 N N . ALA A 1 159 ? -18.634 4.276 8.133 1.00 38.03 159 ALA A N 1
ATOM 1149 C CA . ALA A 1 159 ? -18.002 3.012 8.546 1.00 38.03 159 ALA A CA 1
ATOM 1150 C C . ALA A 1 159 ? -17.120 2.369 7.459 1.00 38.03 159 ALA A C 1
ATOM 1152 O O . ALA A 1 159 ? -15.969 2.059 7.725 1.00 38.03 159 ALA A O 1
ATOM 1153 N N . THR A 1 160 ? -17.619 2.199 6.231 1.00 38.91 160 THR A N 1
ATOM 1154 C CA . THR A 1 160 ? -16.810 1.728 5.085 1.00 38.91 160 THR A CA 1
ATOM 1155 C C . THR A 1 160 ? -15.777 2.759 4.673 1.00 38.91 160 THR A C 1
ATOM 1157 O O . THR A 1 160 ? -14.671 2.396 4.284 1.00 38.91 160 THR A O 1
ATOM 1160 N N . ILE A 1 161 ? -16.112 4.040 4.844 1.00 44.31 161 ILE A N 1
ATOM 1161 C CA . ILE A 1 161 ? -15.126 5.097 4.810 1.00 44.31 161 ILE A CA 1
ATOM 1162 C C . ILE A 1 161 ? -14.128 4.848 5.945 1.00 44.31 161 ILE A C 1
ATOM 1164 O O . ILE A 1 161 ? -13.032 4.533 5.559 1.00 44.31 161 ILE A O 1
ATOM 1168 N N . PHE A 1 162 ? -14.461 4.782 7.248 1.00 39.38 162 PHE A N 1
ATOM 1169 C CA . PHE A 1 162 ? -13.623 4.496 8.455 1.00 39.38 162 PHE A CA 1
ATOM 1170 C C . PHE A 1 162 ? -12.769 3.232 8.401 1.00 39.38 162 PHE A C 1
ATOM 1172 O O . PHE A 1 162 ? -11.951 3.043 9.291 1.00 39.38 162 PHE A O 1
ATOM 1179 N N . THR A 1 163 ? -12.915 2.368 7.409 1.00 40.44 163 THR A N 1
ATOM 1180 C CA . THR A 1 163 ? -12.006 1.241 7.206 1.00 40.44 163 THR A CA 1
ATOM 1181 C C . THR A 1 163 ? -10.949 1.532 6.156 1.00 40.44 163 THR A C 1
ATOM 1183 O O . THR A 1 163 ? -9.766 1.307 6.391 1.00 40.44 163 THR A O 1
ATOM 1186 N N . VAL A 1 164 ? -11.362 2.115 5.027 1.00 42.00 164 VAL A N 1
ATOM 1187 C CA . VAL A 1 164 ? -10.443 2.735 4.054 1.00 42.00 164 VAL A CA 1
ATOM 1188 C C . VAL A 1 164 ? -9.703 3.895 4.712 1.00 42.00 164 VAL A C 1
ATOM 1190 O O . VAL A 1 164 ? -8.520 4.111 4.472 1.00 42.00 164 VAL A O 1
ATOM 1193 N N . ILE A 1 165 ? -10.432 4.592 5.580 1.00 40.16 165 ILE A N 1
ATOM 1194 C CA . ILE A 1 165 ? -10.043 5.664 6.468 1.00 40.16 165 ILE A CA 1
ATOM 1195 C C . ILE A 1 165 ? -9.245 5.026 7.599 1.00 40.16 165 ILE A C 1
ATOM 1197 O O . ILE A 1 165 ? -8.064 5.201 7.565 1.00 40.16 165 ILE A O 1
ATOM 1201 N N . GLY A 1 166 ? -9.689 4.120 8.456 1.00 44.38 166 GLY A N 1
ATOM 1202 C CA . GLY A 1 166 ? -8.852 3.506 9.514 1.00 44.38 166 GLY A CA 1
ATOM 1203 C C . GLY A 1 166 ? -7.480 2.972 9.055 1.00 44.38 166 GLY A C 1
ATOM 1204 O O . GLY A 1 166 ? -6.476 3.246 9.707 1.00 44.38 166 GLY A O 1
ATOM 1205 N N . VAL A 1 167 ? -7.410 2.335 7.876 1.00 45.16 167 VAL A N 1
ATOM 1206 C CA . VAL A 1 167 ? -6.151 1.911 7.224 1.00 45.16 167 VAL A CA 1
ATOM 1207 C C . VAL A 1 167 ? -5.325 3.076 6.653 1.00 45.16 167 VAL A C 1
ATOM 1209 O O . VAL A 1 167 ? -4.101 3.014 6.671 1.00 45.16 167 VAL A O 1
ATOM 1212 N N . SER A 1 168 ? -5.956 4.144 6.150 1.00 39.91 168 SER A N 1
ATOM 1213 C CA . SER A 1 168 ? -5.290 5.311 5.531 1.00 39.91 168 SER A CA 1
ATOM 1214 C C . SER A 1 168 ? -5.469 6.657 6.275 1.00 39.91 168 SER A C 1
ATOM 1216 O O . SER A 1 168 ? -5.068 7.689 5.754 1.00 39.91 168 SER A O 1
ATOM 1218 N N . THR A 1 169 ? -6.043 6.691 7.480 1.00 39.59 169 THR A N 1
ATOM 1219 C CA . THR A 1 169 ? -6.449 7.857 8.312 1.00 39.59 169 THR A CA 1
ATOM 1220 C C . THR A 1 169 ? -6.149 7.688 9.788 1.00 39.59 169 THR A C 1
ATOM 1222 O O . THR A 1 169 ? -6.372 8.620 10.550 1.00 39.59 169 THR A O 1
ATOM 1225 N N . LEU A 1 170 ? -5.529 6.579 10.179 1.00 43.75 170 LEU A N 1
ATOM 1226 C CA . LEU A 1 170 ? -4.217 6.798 10.766 1.00 43.75 170 LEU A CA 1
ATOM 1227 C C . LEU A 1 170 ? -3.407 7.701 9.800 1.00 43.75 170 LEU A C 1
ATOM 1229 O O . LEU A 1 170 ? -3.181 8.867 10.073 1.00 43.75 170 LEU A O 1
ATOM 1233 N N . SER A 1 171 ? -3.119 7.276 8.569 1.00 38.28 171 SER A N 1
ATOM 1234 C CA . SER A 1 171 ? -2.016 7.894 7.816 1.00 38.28 171 SER A CA 1
ATOM 1235 C C . SER A 1 171 ? -2.267 9.074 6.843 1.00 38.28 171 SER A C 1
ATOM 1237 O O . SER A 1 171 ? -1.353 9.406 6.102 1.00 38.28 171 SER A O 1
ATOM 1239 N N . THR A 1 172 ? -3.414 9.749 6.729 1.00 36.69 172 THR A N 1
ATOM 1240 C CA . THR A 1 172 ? -3.513 10.923 5.808 1.00 36.69 172 THR A CA 1
ATOM 1241 C C . THR A 1 172 ? -4.680 11.859 6.077 1.00 36.69 172 THR A C 1
ATOM 1243 O O . THR A 1 172 ? -4.691 12.936 5.478 1.00 36.69 172 THR A O 1
ATOM 1246 N N . ALA A 1 173 ? -5.681 11.494 6.897 1.00 40.31 173 ALA A N 1
ATOM 1247 C CA . ALA A 1 173 ? -6.859 12.334 6.903 1.00 40.31 173 ALA A CA 1
ATOM 1248 C C . ALA A 1 173 ? -7.836 12.347 8.100 1.00 40.31 173 ALA A C 1
ATOM 1250 O O . ALA A 1 173 ? -8.654 11.447 8.208 1.00 40.31 173 ALA A O 1
ATOM 1251 N N . ALA A 1 174 ? -7.971 13.414 8.890 1.00 38.16 174 ALA A N 1
ATOM 1252 C CA . ALA A 1 174 ? -7.462 14.782 8.703 1.00 38.16 174 ALA A CA 1
ATOM 1253 C C . ALA A 1 174 ? -7.263 15.279 7.268 1.00 38.16 174 ALA A C 1
ATOM 1255 O O . ALA A 1 174 ? -6.388 16.085 6.972 1.00 38.16 174 ALA A O 1
ATOM 1256 N N . MET A 1 175 ? -8.082 14.820 6.318 1.00 40.34 175 MET A N 1
ATOM 1257 C CA . MET A 1 175 ? -8.270 15.513 5.053 1.00 40.34 175 MET A CA 1
ATOM 1258 C C . MET A 1 175 ? -9.273 16.570 5.435 1.00 40.34 175 MET A C 1
ATOM 1260 O O . MET A 1 175 ? -10.424 16.511 5.027 1.00 40.34 175 MET A O 1
ATOM 1264 N N . VAL A 1 176 ? -8.768 17.379 6.373 1.00 41.72 176 VAL A N 1
ATOM 1265 C CA . VAL A 1 176 ? -9.147 18.649 6.909 1.00 41.72 176 VAL A CA 1
ATOM 1266 C C . VAL A 1 176 ? -10.642 18.797 6.832 1.00 41.72 176 VAL A C 1
ATOM 1268 O O . VAL A 1 176 ? -11.142 18.947 5.734 1.00 41.72 176 VAL A O 1
ATOM 1271 N N . LEU A 1 177 ? -11.316 18.664 7.981 1.00 42.22 177 LEU A N 1
ATOM 1272 C CA . LEU A 1 177 ? -12.430 19.467 8.528 1.00 42.22 177 LEU A CA 1
ATOM 1273 C C . LEU A 1 177 ? -13.097 20.558 7.635 1.00 42.22 177 LEU A C 1
ATOM 1275 O O . LEU A 1 177 ? -13.565 21.582 8.114 1.00 42.22 177 LEU A O 1
ATOM 1279 N N . TYR A 1 178 ? -13.138 20.379 6.328 1.00 37.03 178 TYR A N 1
ATOM 1280 C CA . TYR A 1 178 ? -13.200 21.413 5.301 1.00 37.03 178 TYR A CA 1
ATOM 1281 C C . TYR A 1 178 ? -14.112 20.907 4.193 1.00 37.03 178 TYR A C 1
ATOM 1283 O O . TYR A 1 178 ? -13.762 20.836 3.024 1.00 37.03 178 TYR A O 1
ATOM 1291 N N . PRO A 1 179 ? -15.346 20.560 4.537 1.00 34.88 179 PRO A N 1
ATOM 1292 C CA . PRO A 1 179 ? -16.264 21.662 4.333 1.00 34.88 179 PRO A CA 1
ATOM 1293 C C . PRO A 1 179 ? -17.373 21.637 5.372 1.00 34.88 179 PRO A C 1
ATOM 1295 O O . PRO A 1 179 ? -18.548 21.653 5.023 1.00 34.88 179 PRO A O 1
ATOM 1298 N N . THR A 1 180 ? -17.040 21.585 6.662 1.00 38.66 180 THR A N 1
ATOM 1299 C CA . THR A 1 180 ? -18.089 21.653 7.682 1.00 38.66 180 THR A CA 1
ATOM 1300 C C . THR A 1 180 ? -18.657 23.054 7.909 1.00 38.66 180 THR A C 1
ATOM 1302 O O . THR A 1 180 ? -19.659 23.126 8.606 1.00 38.66 180 THR A O 1
ATOM 1305 N N . LEU A 1 181 ? -18.150 24.157 7.326 1.00 42.22 181 LEU A N 1
ATOM 1306 C CA . LEU A 1 181 ? -18.722 25.491 7.635 1.00 42.22 181 LEU A CA 1
ATOM 1307 C C . LEU A 1 181 ? -18.895 26.521 6.500 1.00 42.22 181 LEU A C 1
ATOM 1309 O O . LEU A 1 181 ? -19.507 27.560 6.743 1.00 42.22 181 LEU A O 1
ATOM 1313 N N . SER A 1 182 ? -18.508 26.242 5.255 1.00 30.25 182 SER A N 1
ATOM 1314 C CA . SER A 1 182 ? -18.757 27.164 4.131 1.00 30.25 182 SER A CA 1
ATOM 1315 C C . SER A 1 182 ? -19.142 26.364 2.882 1.00 30.25 182 SER A C 1
ATOM 1317 O O . SER A 1 182 ? -18.361 25.535 2.446 1.00 30.25 182 SER A O 1
ATOM 1319 N N . TYR A 1 183 ? -20.290 26.539 2.229 1.00 39.97 183 TYR A N 1
ATOM 1320 C CA . TYR A 1 183 ? -21.279 27.594 2.378 1.00 39.97 183 TYR A CA 1
ATOM 1321 C C . TYR A 1 183 ? -22.583 27.181 1.669 1.00 39.97 183 TYR A C 1
ATOM 1323 O O . TYR A 1 183 ? -22.585 26.726 0.530 1.00 39.97 183 TYR A O 1
ATOM 1331 N N . ARG A 1 184 ? -23.673 27.333 2.420 1.00 47.69 184 ARG A N 1
ATOM 1332 C CA . ARG A 1 184 ? -25.106 27.257 2.101 1.00 47.69 184 ARG A CA 1
ATOM 1333 C C . ARG A 1 184 ? -25.504 27.650 0.657 1.00 47.69 184 ARG A C 1
ATOM 1335 O O . ARG A 1 184 ? -25.066 28.689 0.177 1.00 47.69 184 ARG A O 1
ATOM 1342 N N . LYS A 1 185 ? -26.488 26.910 0.100 1.00 42.69 185 LYS A N 1
ATOM 1343 C CA . LYS A 1 185 ? -27.105 26.946 -1.262 1.00 42.69 185 LYS A CA 1
ATOM 1344 C C . LYS A 1 185 ? -26.303 26.094 -2.265 1.00 42.69 185 LYS A C 1
ATOM 1346 O O . LYS A 1 185 ? -25.191 26.446 -2.604 1.00 42.69 185 LYS A O 1
ATOM 1351 N N . HIS A 1 186 ? -26.757 24.930 -2.730 1.00 35.44 186 HIS A N 1
ATOM 1352 C CA . HIS A 1 186 ? -27.927 24.767 -3.593 1.00 35.44 186 HIS A CA 1
ATOM 1353 C C . HIS A 1 186 ? -28.494 23.323 -3.572 1.00 35.44 186 HIS A C 1
ATOM 1355 O O . HIS A 1 186 ? -27.774 22.357 -3.788 1.00 35.44 186 HIS A O 1
ATOM 1361 N N . HIS A 1 187 ? -29.807 23.265 -3.319 1.00 36.59 187 HIS A N 1
ATOM 1362 C CA . HIS A 1 187 ? -30.889 22.422 -3.863 1.00 36.59 187 HIS A CA 1
ATOM 1363 C C . HIS A 1 187 ? -30.770 20.895 -4.051 1.00 36.59 187 HIS A C 1
ATOM 1365 O O . HIS A 1 187 ? -30.147 20.390 -4.976 1.00 36.59 187 HIS A O 1
ATOM 1371 N N . VAL A 1 188 ? -31.549 20.189 -3.218 1.00 38.66 188 VAL A N 1
ATOM 1372 C CA . VAL A 1 188 ? -32.787 19.447 -3.570 1.00 38.66 188 VAL A CA 1
ATOM 1373 C C . VAL A 1 188 ? -33.037 19.168 -5.064 1.00 38.66 188 VAL A C 1
ATOM 1375 O O . VAL A 1 188 ? -33.247 20.100 -5.835 1.00 38.66 188 VAL A O 1
ATOM 1378 N N . GLY A 1 189 ? -33.240 17.883 -5.386 1.00 31.44 189 GLY A N 1
ATOM 1379 C CA . GLY A 1 189 ? -34.248 17.435 -6.360 1.00 31.44 189 GLY A CA 1
ATOM 1380 C C . GLY A 1 189 ? -33.730 16.671 -7.583 1.00 31.44 189 GLY A C 1
ATOM 1381 O O . GLY A 1 189 ? -33.076 17.249 -8.443 1.00 31.44 189 GLY A O 1
ATOM 1382 N N . GLY A 1 190 ? -34.113 15.394 -7.711 1.00 24.69 190 GLY A N 1
ATOM 1383 C CA . GLY A 1 190 ? -34.032 14.659 -8.980 1.00 24.69 190 GLY A CA 1
ATOM 1384 C C . GLY A 1 190 ? -34.142 13.131 -8.845 1.00 24.69 190 GLY A C 1
ATOM 1385 O O . GLY A 1 190 ? -33.180 12.512 -8.396 1.00 24.69 190 GLY A O 1
ATOM 1386 N N . PRO A 1 191 ? -35.274 12.505 -9.225 1.00 45.53 191 PRO A N 1
ATOM 1387 C CA . PRO A 1 191 ? -35.460 11.056 -9.212 1.00 45.53 191 PRO A CA 1
ATOM 1388 C C . PRO A 1 191 ? -34.880 10.400 -10.478 1.00 45.53 191 PRO A C 1
ATOM 1390 O O . PRO A 1 191 ? -35.007 10.938 -11.574 1.00 45.53 191 PRO A O 1
ATOM 1393 N N . GLY A 1 192 ? -34.320 9.194 -10.334 1.00 34.16 192 GLY A N 1
ATOM 1394 C CA . GLY A 1 192 ? -34.099 8.265 -11.451 1.00 34.16 192 GLY A CA 1
ATOM 1395 C C . GLY A 1 192 ? -32.641 7.999 -11.853 1.00 34.16 192 GLY A C 1
ATOM 1396 O O . GLY A 1 192 ? -31.892 8.899 -12.214 1.00 34.16 192 GLY A O 1
ATOM 1397 N N . GLY A 1 193 ? -32.283 6.708 -11.861 1.00 38.88 193 GLY A N 1
ATOM 1398 C CA . GLY A 1 193 ? -31.348 6.108 -12.824 1.00 38.88 193 GLY A CA 1
ATOM 1399 C C . GLY A 1 193 ? -29.881 6.554 -12.785 1.00 38.88 193 GLY A C 1
ATOM 1400 O O . GLY A 1 193 ? -29.391 7.152 -13.739 1.00 38.88 193 GLY A O 1
ATOM 1401 N N . GLY A 1 194 ? -29.136 6.191 -11.738 1.00 36.16 194 GLY A N 1
ATOM 1402 C CA . GLY A 1 194 ? -27.675 6.342 -11.721 1.00 36.16 194 GLY A CA 1
ATOM 1403 C C . GLY A 1 194 ? -26.952 5.258 -12.550 1.00 36.16 194 GLY A C 1
ATOM 1404 O O . GLY A 1 194 ? -27.240 4.075 -12.358 1.00 36.16 194 GLY A O 1
ATOM 1405 N N . PRO A 1 195 ? -26.001 5.603 -13.443 1.00 41.94 195 PRO A N 1
ATOM 1406 C CA . PRO A 1 195 ? -25.171 4.635 -14.167 1.00 41.94 195 PRO A CA 1
ATOM 1407 C C . PRO A 1 195 ? -24.351 3.751 -13.217 1.00 41.94 195 PRO A C 1
ATOM 1409 O O . PRO A 1 195 ? -23.798 4.247 -12.235 1.00 41.94 195 PRO A O 1
ATOM 1412 N N . LYS A 1 196 ? -24.257 2.450 -13.537 1.00 50.97 196 LYS A N 1
ATOM 1413 C CA . LYS A 1 196 ? -23.498 1.426 -12.793 1.00 50.97 196 LYS A CA 1
ATOM 1414 C C . LYS A 1 196 ? -22.109 1.957 -12.383 1.00 50.97 196 LYS A C 1
ATOM 1416 O O . LYS A 1 196 ? -21.432 2.533 -13.239 1.00 50.97 196 LYS A O 1
ATOM 1421 N N . PRO A 1 197 ? -21.672 1.773 -11.119 1.00 49.28 197 PRO A N 1
ATOM 1422 C CA . PRO A 1 197 ? -20.351 2.217 -10.689 1.00 49.28 197 PRO A CA 1
ATOM 1423 C C . PRO A 1 197 ? -19.273 1.595 -11.593 1.00 49.28 197 PRO A C 1
ATOM 1425 O O . PRO A 1 197 ? -19.426 0.443 -12.010 1.00 49.28 197 PRO A O 1
ATOM 1428 N N . PRO A 1 198 ? -18.216 2.349 -11.946 1.00 50.72 198 PRO A N 1
ATOM 1429 C CA . PRO A 1 198 ? -17.190 1.891 -12.873 1.00 50.72 198 PRO A CA 1
ATOM 1430 C C . PRO A 1 198 ? -16.549 0.595 -12.363 1.00 50.72 198 PRO A C 1
ATOM 1432 O O . PRO A 1 198 ? -15.964 0.559 -11.280 1.00 50.72 198 PRO A O 1
ATOM 1435 N N . LEU A 1 199 ? -16.702 -0.469 -13.155 1.00 53.78 199 LEU A N 1
ATOM 1436 C CA . LEU A 1 199 ? -16.134 -1.790 -12.908 1.00 53.78 199 LEU A CA 1
ATOM 1437 C C . LEU A 1 199 ? -14.602 -1.696 -12.866 1.00 53.78 199 LEU A C 1
ATOM 1439 O O . LEU A 1 199 ? -13.992 -1.322 -13.862 1.00 53.78 199 LEU A O 1
ATOM 1443 N N . LEU A 1 200 ? -14.031 -2.102 -11.725 1.00 59.50 200 LEU A N 1
ATOM 1444 C CA . LEU A 1 200 ? -12.605 -2.329 -11.440 1.00 59.50 200 LEU A CA 1
ATOM 1445 C C . LEU A 1 200 ? -11.674 -1.100 -11.595 1.00 59.50 200 LEU A C 1
ATOM 1447 O O . LEU A 1 200 ? -11.560 -0.517 -12.672 1.00 59.50 200 LEU A O 1
ATOM 1451 N N . PRO A 1 201 ? -10.918 -0.714 -10.543 1.00 68.94 201 PRO A N 1
ATOM 1452 C CA . PRO A 1 201 ? -9.903 0.327 -10.664 1.00 68.94 201 PRO A CA 1
ATOM 1453 C C . PRO A 1 201 ? -8.896 -0.001 -11.770 1.00 68.94 201 PRO A C 1
ATOM 1455 O O . PRO A 1 201 ? -8.359 -1.107 -11.822 1.00 68.94 201 PRO A O 1
ATOM 1458 N N . TRP A 1 202 ? -8.579 0.981 -12.614 1.00 75.25 202 TRP A N 1
ATOM 1459 C CA . TRP A 1 202 ? -7.695 0.776 -13.767 1.00 75.25 202 TRP A CA 1
ATOM 1460 C C . TRP A 1 202 ? -6.319 0.198 -13.388 1.00 75.25 202 TRP A C 1
ATOM 1462 O O . TRP A 1 202 ? -5.736 -0.536 -14.177 1.00 75.25 202 TRP A O 1
ATOM 1472 N N . PHE A 1 203 ? -5.807 0.478 -12.180 1.00 77.44 203 PHE A N 1
ATOM 1473 C CA . PHE A 1 203 ? -4.520 -0.053 -11.715 1.00 77.44 203 PHE A CA 1
ATOM 1474 C C . PHE A 1 203 ? -4.566 -1.564 -11.435 1.00 77.44 203 PHE A C 1
ATOM 1476 O O . PHE A 1 203 ? -3.556 -2.233 -11.613 1.00 77.44 203 PHE A O 1
ATOM 1483 N N . VAL A 1 204 ? -5.724 -2.109 -11.033 1.00 77.25 204 VAL A N 1
ATOM 1484 C CA . VAL A 1 204 ? -5.926 -3.559 -10.848 1.00 77.25 204 VAL A CA 1
ATOM 1485 C C . VAL A 1 204 ? -5.942 -4.248 -12.208 1.00 77.25 204 VAL A C 1
ATOM 1487 O O . VAL A 1 204 ? -5.312 -5.285 -12.387 1.00 77.25 204 VAL A O 1
ATOM 1490 N N . VAL A 1 205 ? -6.607 -3.630 -13.189 1.00 82.44 205 VAL A N 1
ATOM 1491 C CA . VAL A 1 205 ? -6.599 -4.105 -14.578 1.00 82.44 205 VAL A CA 1
ATOM 1492 C C . VAL A 1 205 ? -5.178 -4.055 -15.147 1.00 82.44 205 VAL A C 1
ATOM 1494 O O . VAL A 1 205 ? -4.716 -5.037 -15.716 1.00 82.44 205 VAL A O 1
ATOM 1497 N N . ALA A 1 206 ? -4.450 -2.954 -14.935 1.00 84.31 206 ALA A N 1
ATOM 1498 C CA . ALA A 1 206 ? -3.059 -2.815 -15.361 1.00 84.31 206 ALA A CA 1
ATOM 1499 C C . ALA A 1 206 ? -2.139 -3.848 -14.691 1.00 84.31 206 ALA A C 1
ATOM 1501 O O . ALA A 1 206 ? -1.330 -4.462 -15.377 1.00 84.31 206 ALA A O 1
ATOM 1502 N N . PHE A 1 207 ? -2.295 -4.087 -13.384 1.00 85.12 207 PHE A N 1
ATOM 1503 C CA . PHE A 1 207 ? -1.581 -5.142 -12.662 1.00 85.12 207 PHE A CA 1
ATOM 1504 C C . PHE A 1 207 ? -1.836 -6.517 -13.292 1.00 85.12 207 PHE A C 1
ATOM 1506 O O . PHE A 1 207 ? -0.888 -7.213 -13.639 1.00 85.12 207 PHE A O 1
ATOM 1513 N N . ALA A 1 208 ? -3.105 -6.888 -13.498 1.00 85.00 208 ALA A N 1
ATOM 1514 C CA . ALA A 1 208 ? -3.477 -8.182 -14.071 1.00 85.00 208 ALA A CA 1
ATOM 1515 C C . ALA A 1 208 ? -2.950 -8.364 -15.505 1.00 85.00 208 ALA A C 1
ATOM 1517 O O . ALA A 1 208 ? -2.427 -9.426 -15.842 1.00 85.00 208 ALA A O 1
ATOM 1518 N N . LEU A 1 209 ? -3.028 -7.319 -16.335 1.00 87.19 209 LEU A N 1
ATOM 1519 C CA . LEU A 1 209 ? -2.460 -7.327 -17.684 1.00 87.19 209 LEU A CA 1
ATOM 1520 C C . LEU A 1 209 ? -0.937 -7.485 -17.655 1.00 87.19 209 LEU A C 1
ATOM 1522 O O . LEU A 1 209 ? -0.394 -8.281 -18.414 1.00 87.19 209 LEU A O 1
ATOM 1526 N N . LEU A 1 210 ? -0.244 -6.770 -16.767 1.00 85.88 210 LEU A N 1
ATOM 1527 C CA . LEU A 1 210 ? 1.210 -6.867 -16.634 1.00 85.88 210 LEU A CA 1
ATOM 1528 C C . LEU A 1 210 ? 1.659 -8.253 -16.162 1.00 85.88 210 LEU A C 1
ATOM 1530 O O . LEU A 1 210 ? 2.650 -8.759 -16.682 1.00 85.88 210 LEU A O 1
ATOM 1534 N N . VAL A 1 211 ? 0.917 -8.888 -15.249 1.00 84.88 211 VAL A N 1
ATOM 1535 C CA . VAL A 1 211 ? 1.144 -10.289 -14.853 1.00 84.88 211 VAL A CA 1
ATOM 1536 C C . VAL A 1 211 ? 0.976 -11.220 -16.056 1.00 84.88 211 VAL A C 1
ATOM 1538 O O . VAL A 1 211 ? 1.837 -12.061 -16.303 1.00 84.88 211 VAL A O 1
ATOM 1541 N N . ALA A 1 212 ? -0.093 -11.055 -16.844 1.00 85.31 212 ALA A N 1
ATOM 1542 C CA . ALA A 1 212 ? -0.342 -11.886 -18.022 1.00 85.31 212 ALA A CA 1
ATOM 1543 C C . ALA A 1 212 ? 0.770 -11.744 -19.079 1.00 85.31 212 ALA A C 1
ATOM 1545 O O . ALA A 1 212 ? 1.281 -12.746 -19.579 1.00 85.31 212 ALA A O 1
ATOM 1546 N N . VAL A 1 213 ? 1.200 -10.511 -19.371 1.00 86.75 213 VAL A N 1
ATOM 1547 C CA . VAL A 1 213 ? 2.297 -10.230 -20.316 1.00 86.75 213 VAL A CA 1
ATOM 1548 C C . VAL A 1 213 ? 3.632 -10.769 -19.797 1.00 86.75 213 VAL A C 1
ATOM 1550 O O . VAL A 1 213 ? 4.397 -11.360 -20.557 1.00 86.75 213 VAL A O 1
ATOM 1553 N N . ASN A 1 214 ? 3.917 -10.596 -18.505 1.00 84.69 214 ASN A N 1
ATOM 1554 C CA . ASN A 1 214 ? 5.129 -11.124 -17.886 1.00 84.69 214 ASN A CA 1
ATOM 1555 C C . ASN A 1 214 ? 5.161 -12.658 -17.926 1.00 84.69 214 ASN A C 1
ATOM 1557 O O . ASN A 1 214 ? 6.179 -13.251 -18.282 1.00 84.69 214 ASN A O 1
ATOM 1561 N N . SER A 1 215 ? 4.023 -13.295 -17.646 1.00 82.19 215 SER A N 1
ATOM 1562 C CA . SER A 1 215 ? 3.892 -14.745 -17.694 1.00 82.19 215 SER A CA 1
ATOM 1563 C C . SER A 1 215 ? 3.998 -15.330 -19.104 1.00 82.19 215 SER A C 1
ATOM 1565 O O . SER A 1 215 ? 4.355 -16.498 -19.230 1.00 82.19 215 SER A O 1
ATOM 1567 N N . ALA A 1 216 ? 3.716 -14.553 -20.153 1.00 83.31 216 ALA A N 1
ATOM 1568 C CA . ALA A 1 216 ? 3.928 -14.965 -21.540 1.00 83.31 216 ALA A CA 1
ATOM 1569 C C . ALA A 1 216 ? 5.421 -15.004 -21.937 1.00 83.31 216 ALA A C 1
ATOM 1571 O O . ALA A 1 216 ? 5.745 -15.311 -23.081 1.00 83.31 216 ALA A O 1
ATOM 1572 N N . GLY A 1 217 ? 6.339 -14.668 -21.020 1.00 79.69 217 GLY A N 1
ATOM 1573 C CA . GLY A 1 217 ? 7.783 -14.668 -21.272 1.00 79.69 217 GLY A CA 1
ATOM 1574 C C . GLY A 1 217 ? 8.260 -13.510 -22.153 1.00 79.69 217 GLY A C 1
ATOM 1575 O O . GLY A 1 217 ? 9.428 -13.470 -22.527 1.00 79.69 217 GLY A O 1
ATOM 1576 N N . LEU A 1 218 ? 7.385 -12.547 -22.463 1.00 77.94 218 LEU A N 1
ATOM 1577 C CA . LEU A 1 218 ? 7.686 -11.428 -23.363 1.00 77.94 218 LEU A CA 1
ATOM 1578 C C . LEU A 1 218 ? 8.633 -10.380 -22.754 1.00 77.94 218 LEU A C 1
ATOM 1580 O O . LEU A 1 218 ? 9.151 -9.535 -23.481 1.00 77.94 218 LEU A O 1
ATOM 1584 N N . ILE A 1 219 ? 8.849 -10.392 -21.433 1.00 80.06 219 ILE A N 1
ATOM 1585 C CA . ILE A 1 219 ? 9.599 -9.341 -20.732 1.00 80.06 219 ILE A CA 1
ATOM 1586 C C . ILE A 1 219 ? 10.994 -9.852 -20.335 1.00 80.06 219 ILE A C 1
ATOM 1588 O O . ILE A 1 219 ? 11.085 -10.679 -19.421 1.00 80.06 219 ILE A O 1
ATOM 1592 N N . PRO A 1 220 ? 12.087 -9.333 -20.932 1.00 84.31 220 PRO A N 1
ATOM 1593 C CA . PRO A 1 220 ? 13.444 -9.725 -20.564 1.00 84.31 220 PRO A CA 1
ATOM 1594 C C . PRO A 1 220 ? 13.779 -9.341 -19.115 1.00 84.31 220 PRO A C 1
ATOM 1596 O O . PRO A 1 220 ? 13.321 -8.314 -18.609 1.00 84.31 220 PRO A O 1
ATOM 1599 N N . ALA A 1 221 ? 14.619 -10.144 -18.451 1.00 81.75 221 ALA A N 1
ATOM 1600 C CA . ALA A 1 221 ? 14.962 -9.988 -17.030 1.00 81.75 221 ALA A CA 1
ATOM 1601 C C . ALA A 1 221 ? 15.490 -8.584 -16.674 1.00 81.75 221 ALA A C 1
ATOM 1603 O O . ALA A 1 221 ? 15.194 -8.066 -15.600 1.00 81.75 221 ALA A O 1
ATOM 1604 N N . VAL A 1 222 ? 16.195 -7.932 -17.604 1.00 86.94 222 VAL A N 1
ATOM 1605 C CA . VAL A 1 222 ? 16.699 -6.557 -17.448 1.00 86.94 222 VAL A CA 1
ATOM 1606 C C . VAL A 1 222 ? 15.556 -5.548 -17.285 1.00 86.94 222 VAL A C 1
ATOM 1608 O O . VAL A 1 222 ? 15.606 -4.680 -16.415 1.00 86.94 222 VAL A O 1
ATOM 1611 N N . VAL A 1 223 ? 14.483 -5.687 -18.072 1.00 86.62 223 VAL A N 1
ATOM 1612 C CA . VAL A 1 223 ? 13.302 -4.814 -17.973 1.00 86.62 223 VAL A CA 1
ATOM 1613 C C . VAL A 1 223 ? 12.549 -5.090 -16.675 1.00 86.62 223 VAL A C 1
ATOM 1615 O O . VAL A 1 223 ? 12.078 -4.152 -16.036 1.00 86.62 223 VAL A O 1
ATOM 1618 N N . GLN A 1 224 ? 12.488 -6.353 -16.240 1.00 83.94 224 GLN A N 1
ATOM 1619 C CA . GLN A 1 224 ? 11.883 -6.707 -14.955 1.00 83.94 224 GLN A CA 1
ATOM 1620 C C . GLN A 1 224 ? 12.641 -6.055 -13.794 1.00 83.94 224 GLN A C 1
ATOM 1622 O O . GLN A 1 224 ? 12.017 -5.409 -12.957 1.00 83.94 224 GLN A O 1
ATOM 1627 N N . GLN A 1 225 ? 13.974 -6.151 -13.770 1.00 86.19 225 GLN A N 1
ATOM 1628 C CA . GLN A 1 225 ? 14.808 -5.519 -12.743 1.00 86.19 225 GLN A CA 1
ATOM 1629 C C . GLN A 1 225 ? 14.610 -3.998 -12.711 1.00 86.19 225 GLN A C 1
ATOM 1631 O O . GLN A 1 225 ? 14.359 -3.440 -11.644 1.00 86.19 225 GLN A O 1
ATOM 1636 N N . ALA A 1 226 ? 14.629 -3.336 -13.872 1.00 88.56 226 ALA A N 1
ATOM 1637 C CA . ALA A 1 226 ? 14.399 -1.896 -13.959 1.00 88.56 226 ALA A CA 1
ATOM 1638 C C . ALA A 1 226 ? 13.010 -1.491 -13.432 1.00 88.56 226 ALA A C 1
ATOM 1640 O O . ALA A 1 226 ? 12.896 -0.543 -12.652 1.00 88.56 226 ALA A O 1
ATOM 1641 N N . LEU A 1 227 ? 11.954 -2.229 -13.797 1.00 87.69 227 LEU A N 1
ATOM 1642 C CA . LEU A 1 227 ? 10.592 -1.960 -13.323 1.00 87.69 227 LEU A CA 1
ATOM 1643 C C . LEU A 1 227 ? 10.421 -2.205 -11.824 1.00 87.69 227 LEU A C 1
ATOM 1645 O O . LEU A 1 227 ? 9.669 -1.475 -11.181 1.00 87.69 227 LEU A O 1
ATOM 1649 N N . GLN A 1 228 ? 11.110 -3.196 -11.257 1.00 86.94 228 GLN A N 1
ATOM 1650 C CA . GLN A 1 228 ? 11.064 -3.457 -9.818 1.00 86.94 228 GLN A CA 1
ATOM 1651 C C . GLN A 1 228 ? 11.761 -2.375 -9.009 1.00 86.94 228 GLN A C 1
ATOM 1653 O O . GLN A 1 228 ? 11.220 -1.914 -8.000 1.00 86.94 228 GLN A O 1
ATOM 1658 N N . THR A 1 229 ? 12.920 -1.918 -9.478 1.00 89.00 229 THR A N 1
ATOM 1659 C CA . THR A 1 229 ? 13.596 -0.765 -8.887 1.00 89.00 229 THR A CA 1
ATOM 1660 C C . THR A 1 229 ? 12.681 0.452 -8.963 1.00 89.00 229 THR A C 1
ATOM 1662 O O . THR A 1 229 ? 12.373 1.050 -7.935 1.00 89.00 229 THR A O 1
ATOM 1665 N N . LEU A 1 230 ? 12.136 0.758 -10.144 1.00 92.38 230 LEU A N 1
ATOM 1666 C CA . LEU A 1 230 ? 11.213 1.877 -10.327 1.00 92.38 230 LEU A CA 1
ATOM 1667 C C . LEU A 1 230 ? 9.985 1.782 -9.408 1.00 92.38 230 LEU A C 1
ATOM 1669 O O . LEU A 1 230 ? 9.640 2.763 -8.755 1.00 92.38 230 LEU A O 1
ATOM 1673 N N . SER A 1 231 ? 9.345 0.613 -9.318 1.00 90.00 231 SER A N 1
ATOM 1674 C CA . SER A 1 231 ? 8.204 0.377 -8.424 1.00 90.00 231 SER A CA 1
ATOM 1675 C C . SER A 1 231 ? 8.577 0.648 -6.967 1.00 90.00 231 SER A C 1
ATOM 1677 O O . SER A 1 231 ? 7.875 1.389 -6.284 1.00 90.00 231 SER A O 1
ATOM 1679 N N . THR A 1 232 ? 9.725 0.142 -6.511 1.00 89.94 232 THR A N 1
ATOM 1680 C CA . THR A 1 232 ? 10.207 0.357 -5.140 1.00 89.94 232 THR A CA 1
ATOM 1681 C C . THR A 1 232 ? 10.401 1.843 -4.852 1.00 89.94 232 THR A C 1
ATOM 1683 O O . THR A 1 232 ? 9.867 2.350 -3.868 1.00 89.94 232 THR A O 1
ATOM 1686 N N . TRP A 1 233 ? 11.075 2.570 -5.746 1.00 93.06 233 TRP A N 1
ATOM 1687 C CA . TRP A 1 233 ? 11.248 4.019 -5.628 1.00 93.06 233 TRP A CA 1
ATOM 1688 C C . TRP A 1 233 ? 9.904 4.753 -5.576 1.00 93.06 233 TRP A C 1
ATOM 1690 O O . TRP A 1 233 ? 9.683 5.580 -4.691 1.00 93.06 233 TRP A O 1
ATOM 1700 N N . LEU A 1 234 ? 8.968 4.412 -6.465 1.00 90.38 234 LEU A N 1
ATOM 1701 C CA . LEU A 1 234 ? 7.626 4.999 -6.488 1.00 90.38 234 LEU A CA 1
ATOM 1702 C C . LEU A 1 234 ? 6.858 4.744 -5.187 1.00 90.38 234 LEU A C 1
ATOM 1704 O O . LEU A 1 234 ? 6.207 5.656 -4.674 1.00 90.38 234 LEU A O 1
ATOM 1708 N N . LEU A 1 235 ? 6.939 3.532 -4.633 1.00 89.94 235 LEU A N 1
ATOM 1709 C CA . LEU A 1 235 ? 6.293 3.174 -3.372 1.00 89.94 235 LEU A CA 1
ATOM 1710 C C . LEU A 1 235 ? 6.914 3.923 -2.188 1.00 89.94 235 LEU A C 1
ATOM 1712 O O . LEU A 1 235 ? 6.170 4.434 -1.354 1.00 89.94 235 LEU A O 1
ATOM 1716 N N . VAL A 1 236 ? 8.242 4.068 -2.134 1.00 91.12 236 VAL A N 1
ATOM 1717 C CA . VAL A 1 236 ? 8.928 4.827 -1.071 1.00 91.12 236 VAL A CA 1
ATOM 1718 C C . VAL A 1 236 ? 8.561 6.315 -1.134 1.00 91.12 236 VAL A C 1
ATOM 1720 O O . VAL A 1 236 ? 8.187 6.893 -0.114 1.00 91.12 236 VAL A O 1
ATOM 1723 N N . ILE A 1 237 ? 8.560 6.922 -2.327 1.00 91.88 237 ILE A N 1
ATOM 1724 C CA . ILE A 1 237 ? 8.099 8.310 -2.539 1.00 91.88 237 ILE A CA 1
ATOM 1725 C C . ILE A 1 237 ? 6.638 8.471 -2.110 1.00 91.88 237 ILE A C 1
ATOM 1727 O O . ILE A 1 237 ? 6.267 9.461 -1.477 1.00 91.88 237 ILE A O 1
ATOM 1731 N N . SER A 1 238 ? 5.802 7.481 -2.424 1.00 88.00 238 SER A N 1
ATOM 1732 C CA . SER A 1 238 ? 4.398 7.475 -2.017 1.00 88.00 238 SER A CA 1
ATOM 1733 C C . SER A 1 238 ? 4.250 7.398 -0.501 1.00 88.00 238 SER A C 1
ATOM 1735 O O . SER A 1 238 ? 3.460 8.153 0.056 1.00 88.00 238 SER A O 1
ATOM 1737 N N . MET A 1 239 ? 5.020 6.540 0.175 1.00 89.00 239 MET A N 1
ATOM 1738 C CA . MET A 1 239 ? 4.992 6.398 1.634 1.00 89.00 239 MET A CA 1
ATOM 1739 C C . MET A 1 239 ? 5.481 7.660 2.347 1.00 89.00 239 MET A C 1
ATOM 1741 O O . MET A 1 239 ? 4.846 8.087 3.309 1.00 89.00 239 MET A O 1
ATOM 1745 N N . ALA A 1 240 ? 6.512 8.331 1.824 1.00 89.6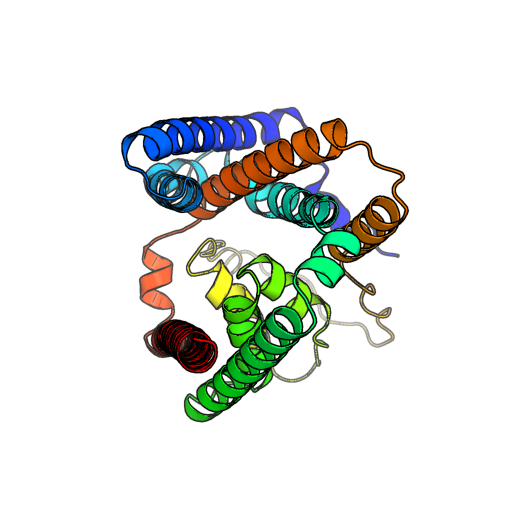9 240 ALA A N 1
ATOM 1746 C CA . ALA A 1 240 ? 6.921 9.652 2.305 1.00 89.69 240 ALA A CA 1
ATOM 1747 C C . ALA A 1 240 ? 5.788 10.680 2.177 1.00 89.69 240 ALA A C 1
ATOM 1749 O O . ALA A 1 240 ? 5.477 11.406 3.121 1.00 89.69 240 ALA A O 1
ATOM 1750 N N . ALA A 1 241 ? 5.115 10.710 1.024 1.00 85.56 241 ALA A N 1
ATOM 1751 C CA . ALA A 1 241 ? 3.995 11.612 0.786 1.00 85.56 241 ALA A CA 1
ATOM 1752 C C . ALA A 1 241 ? 2.765 11.307 1.658 1.00 85.56 241 ALA A C 1
ATOM 1754 O O . ALA A 1 241 ? 2.043 12.219 2.062 1.00 85.56 241 ALA A O 1
ATOM 1755 N N . ILE A 1 242 ? 2.508 10.033 1.951 1.00 81.62 242 ILE A N 1
ATOM 1756 C CA . ILE A 1 242 ? 1.471 9.598 2.893 1.00 81.62 242 ILE A CA 1
ATOM 1757 C C . ILE A 1 242 ? 1.834 10.066 4.312 1.00 81.62 242 ILE A C 1
ATOM 1759 O O . ILE A 1 242 ? 1.003 10.702 4.962 1.00 81.62 242 ILE A O 1
ATOM 1763 N N . GLY A 1 243 ? 3.086 9.877 4.743 1.00 81.56 243 GLY A N 1
ATOM 1764 C CA . GLY A 1 243 ? 3.603 10.383 6.019 1.00 81.56 243 GLY A CA 1
ATOM 1765 C C . GLY A 1 243 ? 3.434 11.898 6.165 1.00 81.56 243 GLY A C 1
ATOM 1766 O O . GLY A 1 243 ? 2.883 12.358 7.158 1.00 81.56 243 GLY A O 1
ATOM 1767 N N . MET A 1 244 ? 3.776 12.678 5.133 1.00 84.88 244 MET A N 1
ATOM 1768 C CA . MET A 1 244 ? 3.616 14.143 5.144 1.00 84.88 244 MET A CA 1
ATOM 1769 C C . MET A 1 244 ? 2.170 14.615 5.263 1.00 84.88 244 MET A C 1
ATOM 1771 O O . MET A 1 244 ? 1.944 15.743 5.676 1.00 84.88 244 MET A O 1
ATOM 1775 N N . LYS A 1 245 ? 1.181 13.780 4.943 1.00 75.25 245 LYS A N 1
ATOM 1776 C CA . LYS A 1 245 ? -0.243 14.099 5.145 1.00 75.25 245 LYS A CA 1
ATOM 1777 C C . LYS A 1 245 ? -0.796 13.571 6.470 1.00 75.25 245 LYS A C 1
ATOM 1779 O O . LYS A 1 245 ? -1.959 13.800 6.782 1.00 75.25 245 LYS A O 1
ATOM 1784 N N . SER A 1 246 ? 0.006 12.840 7.235 1.00 72.56 246 SER A N 1
ATOM 1785 C CA . SER A 1 246 ? -0.405 12.263 8.511 1.00 72.56 246 SER A CA 1
ATOM 1786 C C . SER A 1 246 ? -0.336 13.322 9.610 1.00 72.56 246 SER A C 1
ATOM 1788 O O . SER A 1 246 ? 0.742 13.777 9.984 1.00 72.56 246 SER A O 1
ATOM 1790 N N . HIS A 1 247 ? -1.485 13.684 10.168 1.00 66.12 247 HIS A N 1
ATOM 1791 C CA . HIS A 1 247 ? -1.571 14.554 11.333 1.00 66.12 247 HIS A CA 1
ATOM 1792 C C . HIS A 1 247 ? -1.691 13.695 12.592 1.00 66.12 247 HIS A C 1
ATOM 1794 O O . HIS A 1 247 ? -2.685 12.997 12.769 1.00 66.12 247 HIS A O 1
ATOM 1800 N N . LEU A 1 248 ? -0.701 13.746 13.492 1.00 62.47 248 LEU A N 1
ATOM 1801 C CA . LEU A 1 248 ? -0.681 12.911 14.708 1.00 62.47 248 LEU A CA 1
ATOM 1802 C C . LEU A 1 248 ? -1.928 13.089 15.598 1.00 62.47 248 LEU A C 1
ATOM 1804 O O . LEU A 1 248 ? -2.298 12.182 16.340 1.00 62.47 248 LEU A O 1
ATOM 1808 N N . LYS A 1 249 ? -2.605 14.239 15.510 1.00 58.16 249 LYS A N 1
ATOM 1809 C CA . LYS A 1 249 ? -3.834 14.521 16.268 1.00 58.16 249 LYS A CA 1
ATOM 1810 C C . LYS A 1 249 ? -5.015 13.649 15.830 1.00 58.16 249 LYS A C 1
ATOM 1812 O O . LYS A 1 249 ? -5.892 13.364 16.639 1.00 58.16 249 LYS A O 1
ATOM 1817 N N . ASP A 1 250 ? -5.021 13.163 14.597 1.00 54.62 250 ASP A N 1
ATOM 1818 C CA . ASP A 1 250 ? -6.113 12.341 14.074 1.00 54.62 250 ASP A CA 1
ATOM 1819 C C . ASP A 1 250 ? -6.003 10.900 14.542 1.00 54.62 250 ASP A C 1
ATOM 1821 O O . ASP A 1 250 ? -7.007 10.297 14.901 1.00 54.62 250 ASP A O 1
ATOM 1825 N N . PHE A 1 251 ? -4.779 10.400 14.714 1.00 57.78 251 PHE A N 1
ATOM 1826 C CA . PHE A 1 251 ? -4.515 9.113 15.361 1.00 57.78 251 PHE A CA 1
ATOM 1827 C C . PHE A 1 251 ? -5.113 9.069 16.773 1.00 57.78 251 PHE A C 1
ATOM 1829 O O . PHE A 1 251 ? -5.726 8.076 17.160 1.00 57.78 251 PHE A O 1
ATOM 1836 N N . ALA A 1 252 ? -4.989 10.169 17.524 1.00 58.84 252 ALA A N 1
ATOM 1837 C CA . ALA A 1 252 ? -5.519 10.278 18.881 1.00 58.84 252 ALA A CA 1
ATOM 1838 C C . ALA A 1 252 ? -7.061 10.326 18.937 1.00 58.84 252 ALA A C 1
ATOM 1840 O O . ALA A 1 252 ? -7.644 10.016 19.973 1.00 58.84 252 ALA A O 1
ATOM 1841 N N . THR A 1 253 ? -7.735 10.682 17.836 1.00 54.41 253 THR A N 1
ATOM 1842 C CA . THR A 1 253 ? -9.204 10.836 17.782 1.00 54.41 253 THR A CA 1
ATOM 1843 C C . THR A 1 253 ? -9.935 9.663 17.118 1.00 54.41 253 THR A C 1
ATOM 1845 O O . THR A 1 253 ? -11.157 9.573 17.228 1.00 54.41 253 THR A O 1
ATOM 1848 N N . VAL A 1 254 ? -9.214 8.714 16.503 1.00 55.25 254 VAL A N 1
ATOM 1849 C CA . VAL A 1 254 ? -9.760 7.472 15.902 1.00 55.25 254 VAL A CA 1
ATOM 1850 C C . VAL A 1 254 ? -10.422 6.549 16.946 1.00 55.25 254 VAL A C 1
ATOM 1852 O O . VAL A 1 254 ? -11.273 5.722 16.609 1.00 55.25 254 VAL A O 1
ATOM 1855 N N . GLY A 1 255 ? -10.109 6.737 18.230 1.00 62.78 255 GLY A N 1
ATOM 1856 C CA . GLY A 1 255 ? -10.657 5.960 19.338 1.00 62.78 255 GLY A CA 1
ATOM 1857 C C . GLY A 1 255 ? -9.961 4.609 19.516 1.00 62.78 255 GLY A C 1
ATOM 1858 O O . GLY A 1 255 ? -9.272 4.103 18.636 1.00 62.78 255 GLY A O 1
ATOM 1859 N N . PHE A 1 256 ? -10.138 4.000 20.686 1.00 72.50 256 PHE A N 1
ATOM 1860 C CA . PHE A 1 256 ? -9.438 2.761 21.042 1.00 72.50 256 PHE A CA 1
ATOM 1861 C C . PHE A 1 256 ? -9.920 1.536 20.240 1.00 72.50 256 PHE A C 1
ATOM 1863 O O . PHE A 1 256 ? -9.138 0.634 19.953 1.00 72.50 256 PHE A O 1
ATOM 1870 N N . LYS A 1 257 ? -11.196 1.508 19.825 1.00 71.06 257 LYS A N 1
ATOM 1871 C CA . LYS A 1 257 ? -11.800 0.334 19.168 1.00 71.06 257 LYS A CA 1
ATOM 1872 C C . LYS A 1 257 ? -11.129 -0.043 17.828 1.00 71.06 257 LYS A C 1
ATOM 1874 O O . LYS A 1 257 ? -10.813 -1.221 17.672 1.00 71.06 257 LYS A O 1
ATOM 1879 N N . PRO A 1 258 ? -10.867 0.881 16.876 1.00 68.12 258 PRO A N 1
ATOM 1880 C CA . PRO A 1 258 ? -10.179 0.529 15.629 1.00 68.12 258 PRO A CA 1
ATOM 1881 C C . PRO A 1 258 ? -8.709 0.147 15.830 1.00 68.12 258 PRO A C 1
ATOM 1883 O O . PRO A 1 258 ? -8.207 -0.714 15.112 1.00 68.12 258 PRO A O 1
ATOM 1886 N N . ILE A 1 259 ? -8.034 0.744 16.820 1.00 72.38 259 ILE A N 1
ATOM 1887 C CA . ILE A 1 259 ? -6.635 0.426 17.145 1.00 72.38 259 ILE A CA 1
ATOM 1888 C C . ILE A 1 259 ? -6.527 -1.016 17.642 1.00 72.38 259 ILE A C 1
ATOM 1890 O O . ILE A 1 259 ? -5.723 -1.782 17.118 1.00 72.38 259 ILE A O 1
ATOM 1894 N N . VAL A 1 260 ? -7.372 -1.413 18.600 1.00 80.38 260 VAL A N 1
ATOM 1895 C CA . VAL A 1 260 ? -7.405 -2.800 19.092 1.00 80.38 260 VAL A CA 1
ATOM 1896 C C . VAL A 1 260 ? -7.692 -3.772 17.962 1.00 80.38 260 VAL A C 1
ATOM 1898 O O . VAL A 1 260 ? -7.048 -4.814 17.880 1.00 80.38 260 VAL A O 1
ATOM 1901 N N . LEU A 1 261 ? -8.621 -3.431 17.069 1.00 81.00 261 LEU A N 1
ATOM 1902 C CA . LEU A 1 261 ? -8.953 -4.287 15.940 1.00 81.00 261 LEU A CA 1
ATOM 1903 C C . LEU A 1 261 ? -7.759 -4.473 14.985 1.00 81.00 261 LEU A C 1
ATOM 1905 O O . LEU A 1 261 ? -7.421 -5.607 14.673 1.00 81.00 261 LEU A O 1
ATOM 1909 N N . MET A 1 262 ? -7.045 -3.408 14.610 1.00 77.12 262 MET A N 1
ATOM 1910 C CA . MET A 1 262 ? -5.849 -3.537 13.762 1.00 77.12 262 MET A CA 1
ATOM 1911 C C . MET A 1 262 ? -4.699 -4.294 14.431 1.00 77.12 262 MET A C 1
ATOM 1913 O O . MET A 1 262 ? -4.053 -5.136 13.803 1.00 77.12 262 MET A O 1
ATOM 1917 N N . VAL A 1 263 ? -4.422 -3.992 15.703 1.00 83.88 263 VAL A N 1
ATOM 1918 C CA . VAL A 1 263 ? -3.343 -4.648 16.454 1.00 83.88 263 VAL A CA 1
ATOM 1919 C C . VAL A 1 263 ? -3.647 -6.134 16.621 1.00 83.88 263 VAL A C 1
ATOM 1921 O O . VAL A 1 263 ? -2.761 -6.963 16.431 1.00 83.88 263 VAL A O 1
ATOM 1924 N N . SER A 1 264 ? -4.899 -6.485 16.915 1.00 87.88 264 SER A N 1
ATOM 1925 C CA . SER A 1 264 ? -5.315 -7.882 17.062 1.00 87.88 264 SER A CA 1
ATOM 1926 C C . SER A 1 264 ? -5.321 -8.648 15.740 1.00 87.88 264 SER A C 1
ATOM 1928 O O . SER A 1 264 ? -4.858 -9.782 15.731 1.00 87.88 264 SER A O 1
ATOM 1930 N N . GLU A 1 265 ? -5.756 -8.060 14.620 1.00 87.50 265 GLU A N 1
ATOM 1931 C CA . GLU A 1 265 ? -5.634 -8.689 13.293 1.00 87.50 265 GLU A CA 1
ATOM 1932 C C . GLU A 1 265 ? -4.165 -8.937 12.919 1.00 87.50 265 GLU A C 1
ATOM 1934 O O . GLU A 1 265 ? -3.825 -10.011 12.422 1.00 87.50 265 GLU A O 1
ATOM 1939 N N . THR A 1 266 ? -3.282 -7.973 13.202 1.00 87.12 266 THR A N 1
ATOM 1940 C CA . THR A 1 266 ? -1.840 -8.091 12.929 1.00 87.12 266 THR A CA 1
ATOM 1941 C C . THR A 1 266 ? -1.201 -9.172 13.797 1.00 87.12 266 THR A C 1
ATOM 1943 O O . THR A 1 266 ? -0.461 -10.016 13.293 1.00 87.12 266 THR A O 1
ATOM 1946 N N . ALA A 1 267 ? -1.517 -9.186 15.095 1.00 92.19 267 ALA A N 1
ATOM 1947 C CA . ALA A 1 267 ? -1.051 -10.214 16.017 1.00 92.19 267 ALA A CA 1
ATOM 1948 C C . ALA A 1 267 ? -1.566 -11.602 15.613 1.00 92.19 267 ALA A C 1
ATOM 1950 O O . ALA A 1 267 ? -0.798 -12.560 15.595 1.00 92.19 267 ALA A O 1
ATOM 1951 N N . PHE A 1 268 ? -2.841 -11.706 15.229 1.00 93.75 268 PHE A N 1
ATOM 1952 C CA . PHE A 1 268 ? -3.442 -12.950 14.759 1.00 93.75 268 PHE A CA 1
ATOM 1953 C C . PHE A 1 268 ? -2.748 -13.473 13.499 1.00 93.75 268 PHE A C 1
ATOM 1955 O O . PHE A 1 268 ? -2.359 -14.638 13.462 1.00 93.75 268 PHE A O 1
ATOM 1962 N N . LEU A 1 269 ? -2.527 -12.615 12.496 1.00 91.75 269 LEU A N 1
ATOM 1963 C CA . LEU A 1 269 ? -1.795 -12.985 11.284 1.00 91.75 269 LEU A CA 1
ATOM 1964 C C . LEU A 1 269 ? -0.366 -13.437 11.611 1.00 91.75 269 LEU A C 1
ATOM 1966 O O . LEU A 1 269 ? 0.075 -14.463 11.098 1.00 91.75 269 LEU A O 1
ATOM 1970 N N . ALA A 1 270 ? 0.342 -12.722 12.489 1.00 90.75 270 ALA A N 1
ATOM 1971 C CA . ALA A 1 270 ? 1.702 -13.076 12.890 1.00 90.75 270 ALA A CA 1
ATOM 1972 C C . ALA A 1 270 ? 1.767 -14.444 13.592 1.00 90.75 270 ALA A C 1
ATOM 1974 O O . ALA A 1 270 ? 2.614 -15.268 13.247 1.00 90.75 270 ALA A O 1
ATOM 1975 N N . ILE A 1 271 ? 0.848 -14.712 14.528 1.00 93.31 271 ILE A N 1
ATOM 1976 C CA . ILE A 1 271 ? 0.742 -16.004 15.226 1.00 93.31 271 ILE A CA 1
ATOM 1977 C C . ILE A 1 271 ? 0.414 -17.121 14.237 1.00 93.31 271 ILE A C 1
ATOM 1979 O O . ILE A 1 271 ? 1.029 -18.182 14.280 1.00 93.31 271 ILE A O 1
ATOM 1983 N N . LEU A 1 272 ? -0.527 -16.881 13.327 1.00 93.00 272 LEU A N 1
ATOM 1984 C CA . LEU A 1 272 ? -0.944 -17.851 12.325 1.00 93.00 272 LEU A CA 1
ATOM 1985 C C . LEU A 1 272 ? 0.213 -18.213 11.388 1.00 93.00 272 LEU A C 1
ATOM 1987 O O . LEU A 1 272 ? 0.478 -19.393 11.171 1.00 93.00 272 LEU A O 1
ATOM 1991 N N . VAL A 1 273 ? 0.944 -17.219 10.875 1.00 89.62 273 VAL A N 1
ATOM 1992 C CA . VAL A 1 273 ? 2.119 -17.455 10.023 1.00 89.62 273 VAL A CA 1
ATOM 1993 C C . VAL A 1 273 ? 3.211 -18.193 10.798 1.00 89.62 273 VAL A C 1
ATOM 1995 O O . VAL A 1 273 ? 3.769 -19.156 10.276 1.00 89.62 273 VAL A O 1
ATOM 1998 N N . ALA A 1 274 ? 3.486 -17.805 12.047 1.00 90.81 274 ALA A N 1
ATOM 1999 C CA . ALA A 1 274 ? 4.455 -18.495 12.896 1.00 90.81 274 ALA A CA 1
ATOM 2000 C C . ALA A 1 274 ? 4.062 -19.961 13.155 1.00 90.81 274 ALA A C 1
ATOM 2002 O O . ALA A 1 274 ? 4.913 -20.844 13.067 1.00 90.81 274 ALA A O 1
ATOM 2003 N N . ALA A 1 275 ? 2.778 -20.233 13.408 1.00 91.44 275 ALA A N 1
ATOM 2004 C CA . ALA A 1 275 ? 2.259 -21.584 13.591 1.00 91.44 275 ALA A CA 1
ATOM 2005 C C . ALA A 1 275 ? 2.441 -22.428 12.323 1.00 91.44 275 ALA A C 1
ATOM 2007 O O . ALA A 1 275 ? 2.985 -23.525 12.398 1.00 91.44 275 ALA A O 1
ATOM 2008 N N . PHE A 1 276 ? 2.069 -21.905 11.151 1.00 88.81 276 PHE A N 1
ATOM 2009 C CA . PHE A 1 276 ? 2.285 -22.609 9.885 1.00 88.81 276 PHE A CA 1
ATOM 2010 C C . PHE A 1 276 ? 3.768 -22.879 9.606 1.00 88.81 276 PHE A C 1
ATOM 2012 O O . PHE A 1 276 ? 4.100 -23.970 9.156 1.00 88.81 276 PHE A O 1
ATOM 2019 N N . LEU A 1 277 ? 4.663 -21.930 9.897 1.00 86.69 277 LEU A N 1
ATOM 2020 C CA . LEU A 1 277 ? 6.107 -22.137 9.747 1.00 86.69 277 LEU A CA 1
ATOM 2021 C C . LEU A 1 277 ? 6.655 -23.193 10.715 1.00 86.69 277 LEU A C 1
ATOM 2023 O O . LEU A 1 277 ? 7.598 -23.892 10.363 1.00 86.69 277 LEU A O 1
ATOM 2027 N N . PHE A 1 278 ? 6.084 -23.314 11.915 1.00 88.50 278 PHE A N 1
ATOM 2028 C CA . PHE A 1 278 ? 6.456 -24.351 12.877 1.00 88.50 278 PHE A CA 1
ATOM 2029 C C . PHE A 1 278 ? 5.934 -25.734 12.464 1.00 88.50 278 PHE A C 1
ATOM 2031 O O . PHE A 1 278 ? 6.651 -26.712 12.601 1.00 88.50 278 PHE A O 1
ATOM 2038 N N . LEU A 1 279 ? 4.716 -25.807 11.919 1.00 85.56 279 LEU A N 1
ATOM 2039 C CA . LEU A 1 279 ? 4.112 -27.035 11.384 1.00 85.56 279 LEU A CA 1
ATOM 2040 C C . LEU A 1 279 ? 4.751 -27.514 10.072 1.00 85.56 279 LEU A C 1
ATOM 2042 O O . LEU A 1 279 ? 4.672 -28.695 9.755 1.00 85.56 279 LEU A O 1
ATOM 2046 N N . ALA A 1 280 ? 5.325 -26.599 9.288 1.00 76.31 280 ALA A N 1
ATOM 2047 C CA . ALA A 1 280 ? 6.022 -26.907 8.040 1.00 76.31 280 ALA A CA 1
ATOM 2048 C C . ALA A 1 280 ? 7.511 -27.249 8.235 1.00 76.31 280 ALA A C 1
ATOM 2050 O O . ALA A 1 280 ? 8.189 -27.553 7.252 1.00 76.31 280 ALA A O 1
ATOM 2051 N N . ARG A 1 281 ? 8.018 -27.145 9.468 1.00 74.50 281 ARG A N 1
ATOM 2052 C CA . ARG A 1 281 ? 9.382 -27.509 9.864 1.00 74.50 281 ARG A CA 1
ATOM 2053 C C . ARG A 1 281 ? 9.440 -28.962 10.312 1.00 74.50 281 ARG A C 1
ATOM 2055 O O . ARG A 1 281 ? 10.479 -29.588 10.018 1.00 74.50 281 ARG A O 1
#

Sequence (281 aa):
MNLSTWSGWRAPARINFHGILVSVVVAVAAISLAEHYHVSAMLFALLLGMAMNFLSTEGRSAPGIRFSASTLLRIGVALLGVRITLGQITALGAMPIAMVVVSVALTIGFGILLARMLGYRTRFGVLTGGAVGICGASAAMAIAAVIPAQPEDSVKERATIFTVIGVSTLSTAAMVLYPTLSYRKHHVGGPGGGPKPPLLPWFVVAFALLVAVNSAGLIPAVVQQALQTLSTWLLVISMAAIGMKSHLKDFATVGFKPIVLMVSETAFLAILVAAFLFLAR